Protein AF-A0A7S1K2J8-F1 (afdb_monomer_lite)

Secondary structure (DSSP, 8-state):
-HHHHHHHHHHHHHHSSTTS-HHHHHHHHHHHGGGTTT-GGGHHHHHHHHHTS-HHHHHHHHS-SSS-TTSPPPEEEEE-STT-EEEEE--STTTS-HHHHHHHHHHHHHHHT-SS--HHHHHHHHHHS-SSPPP--HHHHHHHHHHHHHHHHHHHHHHTBTTTHHHHHHHHHHHHT-S-HHHHHHHHHHHHHHHHHHHHHHHSTT--SPBPPHHHHHHHHHHHHHT-TTHHHHHHHHHHHHHHH-HHHHHTSGGGGT-

Foldseek 3Di:
DVVCVVVVVVVCVVQLAPVDDLVSVLLSLQPCQLVCVVCVVVLQSSLVSLLPHDPVSNCLQQPQDDPPRPDDDFDWDWDDDPDIDTDGRHNSLVRHQLLSNLVSLLVVCVVVVDPADDPSSLSSNLSSQDPAAFDLDPVSLVSVQVSCLSCVLRLLLLCFAAVRVVSSLSVLCRQCVGPRCSRNVSSLVSCLVSNLVSVCVNLDPDDPGHTHDLVVSVVSLVVQLVVDPPSVVSSVVSLVVNCVVCVPSSVVGPCVVVD

Structure (mmCIF, N/CA/C/O backbone):
data_AF-A0A7S1K2J8-F1
#
_entry.id   AF-A0A7S1K2J8-F1
#
loop_
_atom_site.group_PDB
_atom_site.id
_atom_site.type_symbol
_atom_site.label_atom_id
_atom_site.label_alt_id
_atom_site.label_comp_id
_atom_site.label_asym_id
_atom_site.label_entity_id
_atom_site.label_seq_id
_atom_site.pdbx_PDB_ins_code
_atom_site.Cartn_x
_atom_site.Cartn_y
_atom_site.Cartn_z
_atom_site.occupancy
_atom_site.B_iso_or_equiv
_atom_site.auth_seq_id
_atom_site.auth_comp_id
_atom_site.auth_asym_id
_atom_site.auth_atom_id
_atom_site.pdbx_PDB_model_num
ATOM 1 N N . MET A 1 1 ? 23.951 12.164 -26.576 1.00 55.66 1 MET A N 1
ATOM 2 C CA . MET A 1 1 ? 23.184 11.183 -25.769 1.00 55.66 1 MET A CA 1
ATOM 3 C C . MET A 1 1 ? 21.718 11.577 -25.598 1.00 55.66 1 MET A C 1
ATOM 5 O O . MET A 1 1 ? 20.886 10.701 -25.759 1.00 55.66 1 MET A O 1
ATOM 9 N N . ILE A 1 2 ? 21.383 12.852 -25.352 1.00 60.22 2 ILE A N 1
ATOM 10 C CA . ILE A 1 2 ? 19.986 13.313 -25.178 1.00 60.22 2 ILE A CA 1
ATOM 11 C C . ILE A 1 2 ? 19.136 13.159 -26.460 1.00 60.22 2 ILE A C 1
ATOM 13 O O . ILE A 1 2 ? 17.980 12.770 -26.388 1.00 60.22 2 ILE A O 1
ATOM 17 N N . GLU A 1 3 ? 19.728 13.349 -27.642 1.00 65.19 3 GLU A N 1
ATOM 18 C CA . GLU A 1 3 ? 19.013 13.352 -28.934 1.00 65.19 3 GLU A CA 1
ATOM 19 C C . GLU A 1 3 ? 18.362 12.004 -29.320 1.00 65.19 3 GLU A C 1
ATOM 21 O O . GLU A 1 3 ? 17.348 11.968 -30.011 1.00 65.19 3 GLU A O 1
ATOM 26 N N . TYR A 1 4 ? 18.889 10.881 -28.820 1.00 84.81 4 TYR A N 1
ATOM 27 C CA . TYR A 1 4 ? 18.285 9.561 -29.046 1.00 84.81 4 TYR A CA 1
ATOM 28 C C . TYR A 1 4 ? 17.227 9.200 -27.997 1.00 84.81 4 TYR A C 1
ATOM 30 O O . TYR A 1 4 ? 16.421 8.301 -28.234 1.00 84.81 4 TYR A O 1
ATOM 38 N N . ALA A 1 5 ? 17.200 9.883 -26.848 1.00 86.81 5 ALA A N 1
ATOM 39 C CA . ALA A 1 5 ? 16.285 9.556 -25.759 1.00 86.81 5 ALA A CA 1
ATOM 40 C C . ALA A 1 5 ? 14.827 9.804 -26.162 1.00 86.81 5 ALA A C 1
ATOM 42 O O . ALA A 1 5 ? 13.985 8.936 -25.960 1.00 86.81 5 ALA A O 1
ATOM 43 N N . GLU A 1 6 ? 14.534 10.928 -26.818 1.00 87.75 6 GLU A N 1
ATOM 44 C CA . GLU A 1 6 ? 13.183 11.236 -27.306 1.00 87.75 6 GLU A CA 1
ATOM 45 C C . GLU A 1 6 ? 12.691 10.200 -28.323 1.00 87.75 6 GLU A C 1
ATOM 47 O O . GLU A 1 6 ? 11.557 9.725 -28.245 1.00 87.75 6 GLU A O 1
ATOM 52 N N . GLN A 1 7 ? 13.563 9.783 -29.245 1.00 90.56 7 GLN A N 1
ATOM 53 C CA . GLN A 1 7 ? 13.239 8.752 -30.231 1.00 90.56 7 GLN A CA 1
ATOM 54 C C . GLN A 1 7 ? 12.956 7.401 -29.563 1.00 90.56 7 GLN A C 1
ATOM 56 O O . GLN A 1 7 ? 11.989 6.725 -29.921 1.00 90.56 7 GLN A O 1
ATOM 61 N N . LEU A 1 8 ? 13.756 7.022 -28.564 1.00 91.12 8 LEU A N 1
ATOM 62 C CA . LEU A 1 8 ? 13.543 5.803 -27.786 1.00 91.12 8 LEU A CA 1
ATOM 63 C C . LEU A 1 8 ? 12.251 5.872 -26.967 1.00 91.12 8 LEU A C 1
ATOM 65 O O . LEU A 1 8 ? 11.489 4.910 -26.972 1.00 91.12 8 LEU A O 1
ATOM 69 N N . LEU A 1 9 ? 11.946 7.006 -26.335 1.00 91.62 9 LEU A N 1
ATOM 70 C CA . LEU A 1 9 ? 10.693 7.207 -25.605 1.00 91.62 9 LEU A CA 1
ATOM 71 C C . LEU A 1 9 ? 9.479 7.125 -26.534 1.00 91.62 9 LEU A C 1
ATOM 73 O O . LEU A 1 9 ? 8.485 6.496 -26.177 1.00 91.62 9 LEU A O 1
ATOM 77 N N . MET A 1 10 ? 9.562 7.661 -27.756 1.00 90.88 10 MET A N 1
ATOM 78 C CA . MET A 1 10 ? 8.511 7.478 -28.765 1.00 90.88 10 MET A CA 1
ATOM 79 C C . MET A 1 10 ? 8.323 6.003 -29.149 1.00 90.88 10 MET A C 1
ATOM 81 O O . MET A 1 10 ? 7.191 5.554 -29.344 1.00 90.88 10 MET A O 1
ATOM 85 N N . LEU A 1 11 ? 9.408 5.231 -29.261 1.00 91.75 11 LEU A N 1
ATOM 86 C CA . LEU A 1 11 ? 9.330 3.790 -29.518 1.00 91.75 11 LEU A CA 1
ATOM 87 C C . LEU A 1 11 ? 8.712 3.040 -28.333 1.00 91.75 11 LEU A C 1
ATOM 89 O O . LEU A 1 11 ? 7.847 2.186 -28.545 1.00 91.75 11 LEU A O 1
ATOM 93 N N . VAL A 1 12 ? 9.089 3.384 -27.101 1.00 93.62 12 VAL A N 1
ATOM 94 C CA . VAL A 1 12 ? 8.490 2.827 -25.880 1.00 93.62 12 VAL A CA 1
ATOM 95 C C . VAL A 1 12 ? 7.000 3.147 -25.840 1.00 93.62 12 VAL A C 1
ATOM 97 O O . VAL A 1 12 ? 6.194 2.229 -25.746 1.00 93.62 12 VAL A O 1
ATOM 100 N N . ALA A 1 13 ? 6.604 4.401 -26.053 1.00 90.38 13 ALA A N 1
ATOM 101 C CA . ALA A 1 13 ? 5.201 4.813 -26.054 1.00 90.38 13 ALA A CA 1
ATOM 102 C C . ALA A 1 13 ? 4.348 4.053 -27.085 1.00 90.38 13 ALA A C 1
ATOM 104 O O . ALA A 1 13 ? 3.161 3.838 -26.858 1.00 90.38 13 ALA A O 1
ATOM 105 N N . ARG A 1 14 ? 4.932 3.611 -28.209 1.00 89.69 14 ARG A N 1
ATOM 106 C CA . ARG A 1 14 ? 4.249 2.805 -29.243 1.00 89.69 14 ARG A CA 1
ATOM 107 C C . ARG A 1 14 ? 4.223 1.303 -28.944 1.00 89.69 14 ARG A C 1
ATOM 109 O O . ARG A 1 14 ? 3.349 0.591 -29.446 1.00 89.69 14 ARG A O 1
ATOM 116 N N . THR A 1 15 ? 5.202 0.798 -28.199 1.00 91.12 15 THR A N 1
ATOM 117 C CA . THR A 1 15 ? 5.399 -0.645 -27.962 1.00 91.12 15 THR A CA 1
ATOM 118 C C . THR A 1 15 ? 4.973 -1.101 -26.572 1.00 91.12 15 THR A C 1
ATOM 120 O O . THR A 1 15 ? 4.700 -2.282 -26.392 1.00 91.12 15 THR A O 1
ATOM 123 N N . PHE A 1 16 ? 4.855 -0.192 -25.612 1.00 95.25 16 PHE A N 1
ATOM 124 C CA . PHE A 1 16 ? 4.503 -0.475 -24.229 1.00 95.25 16 PHE A CA 1
ATOM 125 C C . PHE A 1 16 ? 3.094 0.046 -23.931 1.00 95.25 16 PHE A C 1
ATOM 127 O O . PHE A 1 16 ? 2.894 1.072 -23.294 1.00 95.25 16 PHE A O 1
ATOM 134 N N . GLN A 1 17 ? 2.103 -0.649 -24.491 1.00 94.06 17 GLN A N 1
ATOM 135 C CA . GLN A 1 17 ? 0.682 -0.310 -24.397 1.00 94.06 17 GLN A CA 1
ATOM 136 C C . GLN A 1 17 ? -0.132 -1.569 -24.100 1.00 94.06 17 GLN A C 1
ATOM 138 O O . GLN A 1 17 ? 0.198 -2.637 -24.612 1.00 94.06 17 GLN A O 1
ATOM 143 N N . LEU A 1 18 ? -1.244 -1.444 -23.370 1.00 93.25 18 LEU A N 1
ATOM 144 C CA . LEU A 1 18 ? -2.088 -2.577 -22.949 1.00 93.25 18 LEU A CA 1
ATOM 145 C C . LEU A 1 18 ? -2.581 -3.487 -24.089 1.00 93.25 18 LEU A C 1
ATOM 147 O O . LEU A 1 18 ? -2.889 -4.650 -23.858 1.00 93.25 18 LEU A O 1
ATOM 151 N N . SER A 1 19 ? -2.626 -2.983 -25.325 1.00 93.75 19 SER A N 1
ATOM 152 C CA . SER A 1 19 ? -3.005 -3.751 -26.519 1.00 93.75 19 SER A CA 1
ATOM 153 C C . SER A 1 19 ? -1.958 -4.783 -26.963 1.00 93.75 19 SER A C 1
ATOM 155 O O . SER A 1 19 ? -2.214 -5.578 -27.870 1.00 93.75 19 SER A O 1
ATOM 157 N N . LYS A 1 20 ? -0.754 -4.762 -26.383 1.00 93.69 20 LYS A N 1
ATOM 158 C CA . LYS A 1 20 ? 0.355 -5.643 -26.763 1.00 93.69 20 LYS A CA 1
ATOM 159 C C . LYS A 1 20 ? 0.317 -6.960 -25.997 1.00 93.69 20 LYS A C 1
ATOM 161 O O . LYS A 1 20 ? -0.353 -7.112 -24.982 1.00 93.69 20 LYS A O 1
ATOM 166 N N . SER A 1 21 ? 1.062 -7.943 -26.506 1.00 92.19 21 SER A N 1
ATOM 167 C CA . SER A 1 21 ? 1.128 -9.260 -25.868 1.00 92.19 21 SER A CA 1
ATOM 168 C C . SER A 1 21 ? 1.678 -9.166 -24.441 1.00 92.19 21 SER A C 1
ATOM 170 O O . SER A 1 21 ? 2.593 -8.388 -24.170 1.00 92.19 21 SER A O 1
ATOM 172 N N . LYS A 1 22 ? 1.178 -10.031 -23.555 1.00 91.88 22 LYS A N 1
ATOM 173 C CA . LYS A 1 22 ? 1.607 -10.114 -22.151 1.00 91.88 22 LYS A CA 1
ATOM 174 C C . LYS A 1 22 ? 3.125 -10.271 -22.008 1.00 91.88 22 LYS A C 1
ATOM 176 O O . LYS A 1 22 ? 3.709 -9.643 -21.142 1.00 91.88 22 LYS A O 1
ATOM 181 N N . ASN A 1 23 ? 3.775 -11.018 -22.905 1.00 89.44 23 ASN A N 1
ATOM 182 C CA . ASN A 1 23 ? 5.234 -11.188 -22.896 1.00 89.44 23 ASN A CA 1
ATOM 183 C C . ASN A 1 23 ? 5.982 -9.888 -23.224 1.00 89.44 23 ASN A C 1
ATOM 185 O O . ASN A 1 23 ? 6.990 -9.587 -22.596 1.00 89.44 23 ASN A O 1
ATOM 189 N N . VAL A 1 24 ? 5.483 -9.094 -24.179 1.00 91.19 24 VAL A N 1
ATOM 190 C CA . VAL A 1 24 ? 6.066 -7.775 -24.493 1.00 91.19 24 VAL A CA 1
ATOM 191 C C . VAL A 1 24 ? 5.921 -6.833 -23.300 1.00 91.19 24 VAL A C 1
ATOM 193 O O . VAL A 1 24 ? 6.870 -6.134 -22.959 1.00 91.19 24 VAL A O 1
ATOM 196 N N . LEU A 1 25 ? 4.763 -6.851 -22.635 1.00 95.00 25 LEU A N 1
ATOM 197 C CA . LEU A 1 25 ? 4.525 -6.052 -21.432 1.00 95.00 25 LEU A CA 1
ATOM 198 C C . LEU A 1 25 ? 5.404 -6.500 -20.261 1.00 95.00 25 LEU A C 1
ATOM 200 O O . LEU A 1 25 ? 6.006 -5.661 -19.605 1.00 95.00 25 LEU A O 1
ATOM 204 N N . GLN A 1 26 ? 5.559 -7.806 -20.054 1.00 94.19 26 GLN A N 1
ATOM 205 C CA . GLN A 1 26 ? 6.448 -8.369 -19.037 1.00 94.19 26 GLN A CA 1
ATOM 206 C C . GLN A 1 26 ? 7.899 -7.913 -19.251 1.00 94.19 26 GLN A C 1
ATOM 208 O O . GLN A 1 26 ? 8.536 -7.436 -18.315 1.00 94.19 26 GLN A O 1
ATOM 213 N N . ILE A 1 27 ? 8.408 -7.999 -20.487 1.00 93.00 27 ILE A N 1
ATOM 214 C CA . ILE A 1 27 ? 9.751 -7.508 -20.836 1.00 93.00 27 ILE A CA 1
ATOM 215 C C . ILE A 1 27 ? 9.851 -6.001 -20.578 1.00 93.00 27 ILE A C 1
ATOM 217 O O . ILE A 1 27 ? 10.822 -5.545 -19.981 1.00 93.00 27 ILE A O 1
ATOM 221 N N . GLY A 1 28 ? 8.846 -5.229 -20.998 1.00 94.88 28 GLY A N 1
ATOM 222 C CA . GLY A 1 28 ? 8.810 -3.786 -20.777 1.00 94.88 28 GLY A CA 1
ATOM 223 C C . GLY A 1 28 ? 8.870 -3.420 -19.292 1.00 94.88 28 GLY A C 1
ATOM 224 O O . GLY A 1 28 ? 9.690 -2.588 -18.918 1.00 94.88 28 GLY A O 1
ATOM 225 N N . LEU A 1 29 ? 8.095 -4.094 -18.435 1.00 96.69 29 LEU A N 1
ATOM 226 C CA . LEU A 1 29 ? 8.145 -3.907 -16.980 1.00 96.69 29 LEU A CA 1
ATOM 227 C C . LEU A 1 29 ? 9.552 -4.197 -16.428 1.00 96.69 29 LEU A C 1
ATOM 229 O O . LEU A 1 29 ? 10.126 -3.375 -15.719 1.00 96.69 29 LEU A O 1
ATOM 233 N N . CYS A 1 30 ? 10.163 -5.314 -16.833 1.00 94.81 30 CYS A N 1
ATOM 234 C CA . CYS A 1 30 ? 11.508 -5.689 -16.383 1.00 94.81 30 CYS A CA 1
ATOM 235 C C . CYS A 1 30 ? 12.580 -4.675 -16.817 1.00 94.81 30 CYS A C 1
ATOM 237 O O . CYS A 1 30 ? 13.452 -4.314 -16.030 1.00 94.81 30 CYS A O 1
ATOM 239 N N . CYS A 1 31 ? 12.530 -4.200 -18.064 1.00 93.06 31 CYS A N 1
ATOM 240 C CA . CYS A 1 31 ? 13.574 -3.343 -18.628 1.00 93.06 31 CYS A CA 1
ATOM 241 C C . CYS A 1 31 ? 13.414 -1.857 -18.272 1.00 93.06 31 CYS A C 1
ATOM 243 O O . CYS A 1 31 ? 14.411 -1.141 -18.164 1.00 93.06 31 CYS A O 1
ATOM 245 N N . LEU A 1 32 ? 12.182 -1.365 -18.116 1.00 95.25 32 LEU A N 1
ATOM 246 C CA . LEU A 1 32 ? 11.920 0.061 -17.902 1.00 95.25 32 LEU A CA 1
ATOM 247 C C . LEU A 1 32 ? 12.011 0.481 -16.431 1.00 95.25 32 LEU A C 1
ATOM 249 O O . LEU A 1 32 ? 12.219 1.665 -16.185 1.00 95.25 32 LEU A O 1
ATOM 253 N N . CYS A 1 33 ? 11.932 -0.445 -15.468 1.00 95.19 33 CYS A N 1
ATOM 254 C CA . CYS A 1 33 ? 11.919 -0.127 -14.031 1.00 95.19 33 CYS A CA 1
ATOM 255 C C . CYS A 1 33 ? 13.077 0.788 -13.579 1.00 95.19 33 CYS A C 1
ATOM 257 O O . CYS A 1 33 ? 12.854 1.776 -12.884 1.00 95.19 33 CYS A O 1
ATOM 259 N N . ARG A 1 34 ? 14.299 0.535 -14.070 1.00 93.69 34 ARG A N 1
ATOM 260 C CA . ARG A 1 34 ? 15.510 1.323 -13.758 1.00 93.69 34 ARG A CA 1
ATOM 261 C C . ARG A 1 34 ? 15.529 2.714 -14.396 1.00 93.69 34 ARG A C 1
ATOM 263 O O . ARG A 1 34 ? 16.344 3.552 -14.032 1.00 93.69 34 ARG A O 1
ATOM 270 N N . ASN A 1 35 ? 14.665 2.949 -15.378 1.00 94.62 35 ASN A N 1
ATOM 271 C CA . ASN A 1 35 ? 14.603 4.191 -16.143 1.00 94.62 35 ASN A CA 1
ATOM 272 C C . ASN A 1 35 ? 13.542 5.159 -15.603 1.00 94.62 35 ASN A C 1
ATOM 274 O O . ASN A 1 35 ? 13.518 6.314 -16.019 1.00 94.62 35 ASN A O 1
ATOM 278 N N . LEU A 1 36 ? 12.686 4.716 -14.675 1.00 95.25 36 LEU A N 1
ATOM 279 C CA . LEU A 1 36 ? 11.597 5.531 -14.125 1.00 95.25 36 LEU A CA 1
ATOM 280 C C . LEU A 1 36 ? 12.104 6.777 -13.388 1.00 95.25 36 LEU A C 1
ATOM 282 O O . LEU A 1 36 ? 11.414 7.792 -13.346 1.00 95.25 36 LEU A O 1
ATOM 286 N N . ASP A 1 37 ? 13.318 6.716 -12.838 1.00 93.12 37 ASP A N 1
ATOM 287 C CA . ASP A 1 37 ? 13.916 7.846 -12.132 1.00 93.12 37 ASP A CA 1
ATOM 288 C C . ASP A 1 37 ? 14.324 8.976 -13.091 1.00 93.12 37 ASP A C 1
ATOM 290 O O . ASP A 1 37 ? 13.965 10.136 -12.871 1.00 93.12 37 ASP A O 1
ATOM 294 N N . ALA A 1 38 ? 15.008 8.605 -14.180 1.00 93.50 38 ALA A N 1
ATOM 295 C CA . ALA A 1 38 ? 15.524 9.511 -15.203 1.00 93.50 38 ALA A CA 1
ATOM 296 C C . ALA A 1 38 ? 14.457 9.969 -16.212 1.00 93.50 38 ALA A C 1
ATOM 298 O O . ALA A 1 38 ? 14.593 11.036 -16.810 1.00 93.50 38 ALA A O 1
ATOM 299 N N . PHE A 1 39 ? 13.393 9.182 -16.401 1.00 93.88 39 PHE A N 1
ATOM 300 C CA . PHE A 1 39 ? 12.311 9.469 -17.345 1.00 93.88 39 PHE A CA 1
ATOM 301 C C . PHE A 1 39 ? 10.934 9.357 -16.666 1.00 93.88 39 PHE A C 1
ATOM 303 O O . PHE A 1 39 ? 10.206 8.388 -16.899 1.00 93.88 39 PHE A O 1
ATOM 310 N N . PRO A 1 40 ? 10.531 10.360 -15.859 1.00 91.88 40 PRO A N 1
ATOM 311 C CA . PRO A 1 40 ? 9.274 10.328 -15.104 1.00 91.88 40 PRO A CA 1
ATOM 312 C C . PRO A 1 40 ? 8.015 10.163 -15.964 1.00 91.88 40 PRO A C 1
ATOM 314 O O . PRO A 1 40 ? 7.027 9.604 -15.502 1.00 91.88 40 PRO A O 1
ATOM 317 N N . SER A 1 41 ? 8.055 10.578 -17.235 1.00 92.19 41 SER A N 1
ATOM 318 C CA . SER A 1 41 ? 6.950 10.399 -18.190 1.00 92.19 41 SER A CA 1
ATOM 319 C C . SER A 1 41 ? 6.600 8.932 -18.469 1.00 92.19 41 SER A C 1
ATOM 321 O O . SER A 1 41 ? 5.538 8.649 -19.021 1.00 92.19 41 SER A O 1
ATOM 323 N N . LEU A 1 42 ? 7.470 7.989 -18.094 1.00 94.94 42 LEU A N 1
ATOM 324 C CA . LEU A 1 42 ? 7.199 6.557 -18.185 1.00 94.94 42 LEU A CA 1
ATOM 325 C C . LEU A 1 42 ? 6.364 6.026 -17.016 1.00 94.94 42 LEU A C 1
ATOM 327 O O . LEU A 1 42 ? 5.758 4.967 -17.164 1.00 94.94 42 LEU A O 1
ATOM 331 N N . ALA A 1 43 ? 6.335 6.716 -15.873 1.00 94.62 43 ALA A N 1
ATOM 332 C CA . ALA A 1 43 ? 5.773 6.178 -14.636 1.00 94.62 43 ALA A CA 1
ATOM 333 C C . ALA A 1 43 ? 4.278 5.856 -14.767 1.00 94.62 43 ALA A C 1
ATOM 335 O O . ALA A 1 43 ? 3.855 4.764 -14.390 1.00 94.62 43 ALA A O 1
ATOM 336 N N . ASP A 1 44 ? 3.502 6.740 -15.397 1.00 93.50 44 ASP A N 1
ATOM 337 C CA . ASP A 1 44 ? 2.067 6.526 -15.581 1.00 93.50 44 ASP A CA 1
ATOM 338 C C . ASP A 1 44 ? 1.798 5.274 -16.420 1.00 93.50 44 ASP A C 1
ATOM 340 O O . ASP A 1 44 ? 1.141 4.340 -15.966 1.00 93.50 44 ASP A O 1
ATOM 344 N N . ILE A 1 45 ? 2.349 5.183 -17.634 1.00 94.75 45 ILE A N 1
ATOM 345 C CA . ILE A 1 45 ? 2.112 4.002 -18.477 1.00 94.75 45 ILE A CA 1
ATOM 346 C C . ILE A 1 45 ? 2.658 2.720 -17.832 1.00 94.75 45 ILE A C 1
ATOM 348 O O . ILE A 1 45 ? 2.061 1.655 -17.987 1.00 94.75 45 ILE A O 1
ATOM 352 N N . TYR A 1 46 ? 3.744 2.822 -17.065 1.00 97.19 46 TYR A N 1
ATOM 353 C CA . TYR A 1 46 ? 4.312 1.710 -16.316 1.00 97.19 46 TYR A CA 1
ATOM 354 C C . TYR A 1 46 ? 3.345 1.161 -15.271 1.00 97.19 46 TYR A C 1
ATOM 356 O O . TYR A 1 46 ? 3.070 -0.039 -15.279 1.00 97.19 46 TYR A O 1
ATOM 364 N N . ILE A 1 47 ? 2.758 2.025 -14.444 1.00 97.06 47 ILE A N 1
ATOM 365 C CA . ILE A 1 47 ? 1.729 1.627 -13.480 1.00 97.06 47 ILE A CA 1
ATOM 366 C C . ILE A 1 47 ? 0.487 1.079 -14.184 1.00 97.06 47 ILE A C 1
ATOM 368 O O . ILE A 1 47 ? -0.023 0.038 -13.774 1.00 97.06 47 ILE A O 1
ATOM 372 N N . THR A 1 48 ? 0.025 1.717 -15.269 1.00 95.81 48 THR A N 1
ATOM 373 C CA . THR A 1 48 ? -1.124 1.220 -16.050 1.00 95.81 48 THR A CA 1
ATOM 374 C C . THR A 1 48 ? -0.906 -0.229 -16.466 1.00 95.81 48 THR A C 1
ATOM 376 O O . THR A 1 48 ? -1.789 -1.070 -16.293 1.00 95.81 48 THR A O 1
ATOM 379 N N . VAL A 1 49 ? 0.264 -0.510 -17.048 1.00 96.94 49 VAL A N 1
ATOM 380 C CA . VAL A 1 49 ? 0.624 -1.842 -17.533 1.00 96.94 49 VAL A CA 1
ATOM 381 C C . VAL A 1 49 ? 0.775 -2.820 -16.379 1.00 96.94 49 VAL A C 1
ATOM 383 O O . VAL A 1 49 ? 0.312 -3.951 -16.509 1.00 96.94 49 VAL A O 1
ATOM 386 N N . LEU A 1 50 ? 1.391 -2.402 -15.272 1.00 97.50 50 LEU A N 1
ATOM 387 C CA . LEU A 1 50 ? 1.605 -3.245 -14.100 1.00 97.50 50 LEU A CA 1
ATOM 388 C C . LEU A 1 50 ? 0.283 -3.677 -13.461 1.00 97.50 50 LEU A C 1
ATOM 390 O O . LEU A 1 50 ? 0.092 -4.870 -13.238 1.00 97.50 50 LEU A O 1
ATOM 394 N N . LEU A 1 51 ? -0.643 -2.742 -13.230 1.00 96.69 51 LEU A N 1
ATOM 395 C CA . LEU A 1 51 ? -1.960 -3.034 -12.655 1.00 96.69 51 LEU A CA 1
ATOM 396 C C . LEU A 1 51 ? -2.767 -3.977 -13.553 1.00 96.69 51 LEU A C 1
ATOM 398 O O . LEU A 1 51 ? -3.290 -4.980 -13.084 1.00 96.69 51 LEU A O 1
ATOM 402 N N . ALA A 1 52 ? -2.777 -3.728 -14.865 1.00 96.00 52 ALA A N 1
ATOM 403 C CA . ALA A 1 52 ? -3.479 -4.573 -15.833 1.00 96.00 52 ALA A CA 1
ATOM 404 C C . ALA A 1 52 ? -2.774 -5.914 -16.126 1.00 96.00 52 ALA A C 1
ATOM 406 O O . ALA A 1 52 ? -3.259 -6.718 -16.933 1.00 96.00 52 ALA A O 1
ATOM 407 N N . HIS A 1 53 ? -1.595 -6.152 -15.547 1.00 96.25 53 HIS A N 1
ATOM 408 C CA . HIS A 1 53 ? -0.834 -7.362 -15.808 1.00 96.25 53 HIS A CA 1
ATOM 409 C C . HIS A 1 53 ? -1.477 -8.574 -15.113 1.00 96.25 53 HIS A C 1
ATOM 411 O O . HIS A 1 53 ? -1.961 -8.432 -13.997 1.00 96.25 53 HIS A O 1
ATOM 417 N N . PRO A 1 54 ? -1.491 -9.785 -15.707 1.00 96.06 54 PRO A N 1
ATOM 418 C CA . PRO A 1 54 ? -2.112 -10.944 -15.062 1.00 96.06 54 PRO A CA 1
ATOM 419 C C . PRO A 1 54 ? -1.499 -11.240 -13.691 1.00 96.06 54 PRO A C 1
ATOM 421 O O . PRO A 1 54 ? -0.272 -11.277 -13.585 1.00 96.06 54 PRO A O 1
ATOM 424 N N . ALA A 1 55 ? -2.331 -11.539 -12.687 1.00 95.38 55 ALA A N 1
ATOM 425 C CA . ALA A 1 55 ? -1.893 -11.717 -11.299 1.00 95.38 55 ALA A CA 1
ATOM 426 C C . ALA A 1 55 ? -0.677 -12.657 -11.137 1.00 95.38 55 ALA A C 1
ATOM 428 O O . ALA A 1 55 ? 0.330 -12.207 -10.593 1.00 95.38 55 ALA A O 1
ATOM 429 N N . PRO A 1 56 ? -0.634 -13.873 -11.732 1.00 94.19 56 PRO A N 1
ATOM 430 C CA . PRO A 1 56 ? 0.539 -14.743 -11.595 1.00 94.19 56 PRO A CA 1
ATOM 431 C C . PRO A 1 56 ? 1.810 -14.157 -12.221 1.00 94.19 56 PRO A C 1
ATOM 433 O O . PRO A 1 56 ? 2.924 -14.499 -11.840 1.00 94.19 56 PRO A O 1
ATOM 436 N N . MET A 1 57 ? 1.679 -13.301 -13.235 1.00 94.31 57 MET A N 1
ATOM 437 C CA . MET A 1 57 ? 2.828 -12.649 -13.855 1.00 94.31 57 MET A CA 1
ATOM 438 C C . MET A 1 57 ? 3.290 -11.437 -13.047 1.00 94.31 57 MET A C 1
ATOM 440 O O . MET A 1 57 ? 4.497 -11.261 -12.890 1.00 94.31 57 MET A O 1
ATOM 444 N N . ARG A 1 58 ? 2.345 -10.663 -12.506 1.00 96.31 58 ARG A N 1
ATOM 445 C CA . ARG A 1 58 ? 2.591 -9.509 -11.641 1.00 96.31 58 ARG A CA 1
ATOM 446 C C . ARG A 1 58 ? 3.242 -9.927 -10.323 1.00 96.31 58 ARG A C 1
ATOM 448 O O . ARG A 1 58 ? 4.305 -9.418 -9.998 1.00 96.31 58 ARG A O 1
ATOM 455 N N . GLN A 1 59 ? 2.700 -10.925 -9.631 1.00 94.44 59 GLN A N 1
ATOM 456 C CA . GLN A 1 59 ? 3.251 -11.433 -8.367 1.00 94.44 59 GLN A CA 1
ATOM 457 C C . GLN A 1 59 ? 4.710 -11.895 -8.507 1.00 94.44 59 GLN A C 1
ATOM 459 O O . GLN A 1 59 ? 5.538 -11.585 -7.660 1.00 94.44 59 GLN A O 1
ATOM 464 N N . ARG A 1 60 ? 5.084 -12.531 -9.629 1.00 92.31 60 ARG A N 1
ATOM 465 C CA . ARG A 1 60 ? 6.488 -12.919 -9.910 1.00 92.31 60 ARG A CA 1
ATOM 466 C C . ARG A 1 60 ? 7.467 -11.747 -9.999 1.00 92.31 60 ARG A C 1
ATOM 468 O O . ARG A 1 60 ? 8.673 -11.982 -9.922 1.00 92.31 60 ARG A O 1
ATOM 475 N N . LEU A 1 61 ? 6.959 -10.547 -10.271 1.00 94.69 61 LEU A N 1
ATOM 476 C CA . LEU A 1 61 ? 7.727 -9.310 -10.372 1.00 94.69 61 LEU A CA 1
ATOM 477 C C . LEU A 1 61 ? 7.730 -8.517 -9.060 1.00 94.69 61 LEU A C 1
ATOM 479 O O . LEU A 1 61 ? 8.682 -7.779 -8.816 1.00 94.69 61 LEU A O 1
ATOM 483 N N . LEU A 1 62 ? 6.674 -8.652 -8.250 1.00 95.25 62 LEU A N 1
ATOM 484 C CA . LEU A 1 62 ? 6.464 -7.878 -7.024 1.00 95.25 62 LEU A CA 1
ATOM 485 C C . LEU A 1 62 ? 6.860 -8.607 -5.742 1.00 95.25 62 LEU A C 1
ATOM 487 O O . LEU A 1 62 ? 7.069 -7.942 -4.740 1.00 95.25 62 LEU A O 1
ATOM 491 N N . MET A 1 63 ? 6.946 -9.938 -5.751 1.00 89.44 63 MET A N 1
ATOM 492 C CA . MET A 1 63 ? 7.297 -10.720 -4.565 1.00 89.44 63 MET A CA 1
ATOM 493 C C . MET A 1 63 ? 8.769 -11.148 -4.602 1.00 89.44 63 MET A C 1
ATOM 495 O O . MET A 1 63 ? 9.247 -11.595 -5.657 1.00 89.44 63 MET A O 1
ATOM 499 N N . PRO A 1 64 ? 9.490 -11.062 -3.469 1.00 82.50 64 PRO A N 1
ATOM 500 C CA . PRO A 1 64 ? 10.821 -11.636 -3.364 1.00 82.50 64 PRO A CA 1
ATOM 501 C C . PRO A 1 64 ? 10.727 -13.156 -3.523 1.00 82.50 64 PRO A C 1
ATOM 503 O O . PRO A 1 64 ? 9.741 -13.798 -3.151 1.00 82.50 64 PRO A O 1
ATOM 506 N N . ARG A 1 65 ? 11.753 -13.766 -4.114 1.00 72.81 65 ARG A N 1
ATOM 507 C CA . ARG A 1 65 ? 11.761 -15.216 -4.323 1.00 72.81 65 ARG A CA 1
ATOM 508 C C . ARG A 1 65 ? 12.294 -15.921 -3.080 1.00 72.81 65 ARG A C 1
ATOM 510 O O . ARG A 1 65 ? 13.488 -16.145 -2.971 1.00 72.81 65 ARG A O 1
ATOM 517 N N . GLY A 1 66 ? 11.400 -16.310 -2.175 1.00 60.94 66 GLY A N 1
ATOM 518 C CA . GLY A 1 66 ? 11.731 -17.107 -0.985 1.00 60.94 66 GLY A CA 1
ATOM 519 C C . GLY A 1 66 ? 12.565 -16.372 0.078 1.00 60.94 66 GLY A C 1
ATOM 520 O O . GLY A 1 66 ? 13.079 -15.280 -0.150 1.00 60.94 66 GLY A O 1
ATOM 521 N N . GLU A 1 67 ? 12.684 -16.983 1.258 1.00 41.44 67 GLU A N 1
ATOM 522 C CA . GLU A 1 67 ? 13.459 -16.457 2.390 1.00 41.44 67 GLU A CA 1
ATOM 523 C C . GLU A 1 67 ? 14.972 -16.507 2.088 1.00 41.44 67 GLU A C 1
ATOM 525 O O . GLU A 1 67 ? 15.516 -17.570 1.782 1.00 41.44 67 GLU A O 1
ATOM 530 N N . GLY A 1 68 ? 15.654 -15.352 2.146 1.00 47.84 68 GLY A N 1
ATOM 531 C CA . GLY A 1 68 ? 17.101 -15.214 1.883 1.00 47.84 68 GLY A CA 1
ATOM 532 C C . GLY A 1 68 ? 17.453 -14.281 0.712 1.00 47.84 68 GLY A C 1
ATOM 533 O O . GLY A 1 68 ? 18.228 -14.652 -0.171 1.00 47.84 68 GLY A O 1
ATOM 534 N N . ALA A 1 69 ? 16.862 -13.082 0.691 1.00 46.78 69 ALA A N 1
ATOM 535 C CA . ALA A 1 69 ? 16.748 -12.163 -0.448 1.00 46.78 69 ALA A CA 1
ATOM 536 C C . ALA A 1 69 ? 18.054 -11.585 -1.046 1.00 46.78 69 ALA A C 1
ATOM 538 O O . ALA A 1 69 ? 17.995 -10.899 -2.063 1.00 46.78 69 ALA A O 1
ATOM 539 N N . GLU A 1 70 ? 19.238 -11.869 -0.505 1.00 48.03 70 GLU A N 1
ATOM 540 C CA . GLU A 1 70 ? 20.455 -11.152 -0.921 1.00 48.03 70 GLU A CA 1
ATOM 541 C C . GLU A 1 70 ? 21.221 -11.781 -2.104 1.00 48.03 70 GLU A C 1
ATOM 543 O O . GLU A 1 70 ? 22.115 -11.146 -2.658 1.00 48.03 70 GLU A O 1
ATOM 548 N N . THR A 1 71 ? 20.905 -13.010 -2.543 1.00 48.62 71 THR A N 1
ATOM 549 C CA . THR A 1 71 ? 21.743 -13.719 -3.548 1.00 48.62 71 THR A CA 1
ATOM 550 C C . THR A 1 71 ? 21.007 -14.538 -4.614 1.00 48.62 71 THR A C 1
ATOM 552 O O . THR A 1 71 ? 21.630 -15.345 -5.310 1.00 48.62 71 THR A O 1
ATOM 555 N N . GLN A 1 72 ? 19.705 -14.340 -4.830 1.00 56.53 72 GLN A N 1
ATOM 556 C CA . GLN A 1 72 ? 19.018 -15.096 -5.882 1.00 56.53 72 GLN A CA 1
ATOM 557 C C . GLN A 1 72 ? 19.172 -14.456 -7.264 1.00 56.53 72 GLN A C 1
ATOM 559 O O . GLN A 1 72 ? 18.730 -13.338 -7.520 1.00 56.53 72 GLN A O 1
ATOM 564 N N . ALA A 1 73 ? 19.788 -15.209 -8.179 1.00 61.25 73 ALA A N 1
ATOM 565 C CA . ALA A 1 73 ? 19.940 -14.820 -9.573 1.00 61.25 73 ALA A CA 1
ATOM 566 C C . ALA A 1 73 ? 18.573 -14.502 -10.224 1.00 61.25 73 ALA A C 1
ATOM 568 O O . ALA A 1 73 ? 17.574 -15.180 -9.942 1.00 61.25 73 ALA A O 1
ATOM 569 N N . PRO A 1 74 ? 18.506 -13.500 -11.122 1.00 68.44 74 PRO A N 1
ATOM 570 C CA . PRO A 1 74 ? 17.276 -13.174 -11.831 1.00 68.44 74 PRO A CA 1
ATOM 571 C C . PRO A 1 74 ? 16.764 -14.392 -12.608 1.00 68.44 74 PRO A C 1
ATOM 573 O O . PRO A 1 74 ? 17.535 -15.213 -13.111 1.00 68.44 74 PRO A O 1
ATOM 576 N N . ARG A 1 75 ? 15.436 -14.522 -12.730 1.00 78.56 75 ARG A N 1
ATOM 577 C CA . ARG A 1 75 ? 14.866 -15.665 -13.462 1.00 78.56 75 ARG A CA 1
ATOM 578 C C . ARG A 1 75 ? 15.060 -15.369 -14.922 1.00 78.56 75 ARG A C 1
ATOM 580 O O . ARG A 1 75 ? 14.557 -14.366 -15.418 1.00 78.56 75 ARG A O 1
ATOM 587 N N . LEU A 1 76 ? 15.725 -16.281 -15.602 1.00 78.12 76 LEU A N 1
ATOM 588 C CA . LEU A 1 76 ? 15.781 -16.251 -17.044 1.00 78.12 76 LEU A CA 1
ATOM 589 C C . LEU A 1 76 ? 14.452 -16.777 -17.579 1.00 78.12 76 LEU A C 1
ATOM 591 O O . LEU A 1 76 ? 14.054 -17.915 -17.322 1.00 78.12 76 LEU A O 1
ATOM 595 N N . ALA A 1 77 ? 13.742 -15.919 -18.293 1.00 78.75 77 ALA A N 1
ATOM 596 C CA . ALA A 1 77 ? 12.524 -16.261 -18.994 1.00 78.75 77 ALA A CA 1
ATOM 597 C C . ALA A 1 77 ? 12.800 -16.280 -20.498 1.00 78.75 77 ALA A C 1
ATOM 599 O O . ALA A 1 77 ? 13.500 -15.428 -21.048 1.00 78.75 77 ALA A O 1
ATOM 600 N N . TYR A 1 78 ? 12.264 -17.301 -21.158 1.00 75.88 78 TYR A N 1
ATOM 601 C CA . TYR A 1 78 ? 12.448 -17.523 -22.583 1.00 75.88 78 TYR A CA 1
ATOM 602 C C . TYR A 1 78 ? 11.196 -17.084 -23.334 1.00 75.88 78 TYR A C 1
ATOM 604 O O . TYR A 1 78 ? 10.096 -17.551 -23.033 1.00 75.88 78 TYR A O 1
ATOM 612 N N . VAL A 1 79 ? 11.358 -16.230 -24.345 1.00 73.44 79 VAL A N 1
ATOM 613 C CA . VAL A 1 79 ? 10.265 -15.884 -25.262 1.00 73.44 79 VAL A CA 1
ATOM 614 C C . VAL A 1 79 ? 10.509 -16.552 -26.605 1.00 73.44 79 VAL A C 1
ATOM 616 O O . VAL A 1 79 ? 11.469 -16.236 -27.305 1.00 73.44 79 VAL A O 1
ATOM 619 N N . MET A 1 80 ? 9.620 -17.482 -26.960 1.00 68.12 80 MET A N 1
ATOM 620 C CA . MET A 1 80 ? 9.615 -18.145 -28.265 1.00 68.12 80 MET A CA 1
ATOM 621 C C . MET A 1 80 ? 9.177 -17.153 -29.350 1.00 68.12 80 MET A C 1
ATOM 623 O O . MET A 1 80 ? 8.121 -16.528 -29.237 1.00 68.12 80 MET A O 1
ATOM 627 N N . GLY A 1 81 ? 9.969 -17.018 -30.413 1.00 68.56 81 GLY A N 1
ATOM 628 C CA . GLY A 1 81 ? 9.654 -16.168 -31.562 1.00 68.56 81 GLY A CA 1
ATOM 629 C C . GLY A 1 81 ? 10.690 -16.296 -32.680 1.00 68.56 81 GLY A C 1
ATOM 630 O O . GLY A 1 81 ? 11.551 -17.168 -32.638 1.00 68.56 81 GLY A O 1
ATOM 631 N N . ALA A 1 82 ? 10.635 -15.405 -33.676 1.00 63.59 82 ALA A N 1
ATOM 632 C CA . ALA A 1 82 ? 11.567 -15.425 -34.815 1.00 63.59 82 ALA A CA 1
ATOM 633 C C . ALA A 1 82 ? 13.039 -15.187 -34.415 1.00 63.59 82 ALA A C 1
ATOM 635 O O . ALA A 1 82 ? 13.952 -15.618 -35.110 1.00 63.59 82 ALA A O 1
ATOM 636 N N . ALA A 1 83 ? 13.265 -14.517 -33.283 1.00 63.03 83 ALA A N 1
ATOM 637 C CA . ALA A 1 83 ? 14.574 -14.317 -32.677 1.00 63.03 83 ALA A CA 1
ATOM 638 C C . ALA A 1 83 ? 14.448 -14.567 -31.176 1.00 63.03 83 ALA A C 1
ATOM 640 O O . ALA A 1 83 ? 14.446 -13.622 -30.386 1.00 63.03 83 ALA A O 1
ATOM 641 N N . SER A 1 84 ? 14.245 -15.829 -30.798 1.00 71.44 84 SER A N 1
ATOM 642 C CA . SER A 1 84 ? 14.110 -16.202 -29.397 1.00 71.44 84 SER A CA 1
ATOM 643 C C . SER A 1 84 ? 15.252 -15.633 -28.560 1.00 71.44 84 SER A C 1
ATOM 645 O O . SER A 1 84 ? 16.428 -15.793 -28.893 1.00 71.44 84 SER A O 1
ATOM 647 N N . ARG A 1 85 ? 14.898 -14.948 -27.476 1.00 77.44 85 ARG A N 1
ATOM 648 C CA . ARG A 1 85 ? 15.848 -14.327 -26.554 1.00 77.44 85 ARG A CA 1
ATOM 649 C C . ARG A 1 85 ? 15.461 -14.649 -25.123 1.00 77.44 85 ARG A C 1
ATOM 651 O O . ARG A 1 85 ? 14.283 -14.817 -24.802 1.00 77.44 85 ARG A O 1
ATOM 658 N N . LEU A 1 86 ? 16.488 -14.729 -24.289 1.00 83.56 86 LEU A N 1
ATOM 659 C CA . LEU A 1 86 ? 16.346 -14.748 -22.845 1.00 83.56 86 LEU A CA 1
ATOM 660 C C . LEU A 1 86 ? 16.228 -13.309 -22.351 1.00 83.56 86 LEU A C 1
ATOM 662 O O . LEU A 1 86 ? 16.918 -12.421 -22.858 1.00 83.56 86 LEU A O 1
ATOM 666 N N . TYR A 1 87 ? 15.368 -13.096 -21.366 1.00 85.06 87 TYR A N 1
ATOM 667 C CA . TYR A 1 87 ? 15.359 -11.879 -20.570 1.00 85.06 87 TYR A CA 1
ATOM 668 C C . TYR A 1 87 ? 15.329 -12.237 -19.089 1.00 85.06 87 TYR A C 1
ATOM 670 O O . TYR A 1 87 ? 14.930 -13.336 -18.701 1.00 85.06 87 TYR A O 1
ATOM 678 N N . GLU A 1 88 ? 15.780 -11.295 -18.277 1.00 88.12 88 GLU A N 1
ATOM 679 C CA . GLU A 1 88 ? 15.769 -11.407 -16.830 1.00 88.12 88 GLU A CA 1
ATOM 680 C C . GLU A 1 88 ? 14.449 -10.864 -16.282 1.00 88.12 88 GLU A C 1
ATOM 682 O O . GLU A 1 88 ? 14.031 -9.761 -16.632 1.00 88.12 88 GLU A O 1
ATOM 687 N N . GLU A 1 89 ? 13.802 -11.641 -15.415 1.00 90.19 89 GLU A N 1
ATOM 688 C CA . GLU A 1 89 ? 12.718 -11.191 -14.543 1.00 90.19 89 GLU A CA 1
ATOM 689 C C . GLU A 1 89 ? 13.314 -10.856 -13.169 1.00 90.19 89 GLU A C 1
ATOM 691 O O . GLU A 1 89 ? 13.471 -11.778 -12.345 1.00 90.19 89 GLU A O 1
ATOM 696 N N . PRO A 1 90 ? 13.696 -9.584 -12.931 1.00 91.00 90 PRO A N 1
ATOM 697 C CA . PRO A 1 90 ? 14.138 -9.135 -11.624 1.00 91.00 90 PRO A CA 1
ATOM 698 C C . PRO A 1 90 ? 12.948 -8.948 -10.678 1.00 91.00 90 PRO A C 1
ATOM 700 O O . PRO A 1 90 ? 11.799 -8.833 -11.106 1.00 91.00 90 PRO A O 1
ATOM 703 N N . TYR A 1 91 ? 13.256 -8.869 -9.390 1.00 92.12 91 TYR A N 1
ATOM 704 C CA . TYR A 1 91 ? 12.342 -8.344 -8.386 1.00 92.12 91 TYR A CA 1
ATOM 705 C C . TYR A 1 91 ? 12.316 -6.813 -8.513 1.00 92.12 91 TYR A C 1
ATOM 707 O O . TYR A 1 91 ? 13.341 -6.150 -8.342 1.00 92.12 91 TYR A O 1
ATOM 715 N N . LEU A 1 92 ? 11.174 -6.267 -8.940 1.00 94.69 92 LEU A N 1
ATOM 716 C CA . LEU A 1 92 ? 11.051 -4.855 -9.315 1.00 94.69 92 LEU A CA 1
ATOM 717 C C . LEU A 1 92 ? 11.246 -3.886 -8.142 1.00 94.69 92 LEU A C 1
ATOM 719 O O . LEU A 1 92 ? 11.911 -2.872 -8.372 1.00 94.69 92 LEU A O 1
ATOM 723 N N . PRO A 1 93 ? 10.740 -4.169 -6.923 1.00 95.19 93 PRO A N 1
ATOM 724 C CA . PRO A 1 93 ? 10.899 -3.260 -5.792 1.00 95.19 93 PRO A CA 1
ATOM 725 C C . PRO A 1 93 ? 12.344 -2.912 -5.448 1.00 95.19 93 PRO A C 1
ATOM 727 O O . PRO A 1 93 ? 12.628 -1.762 -5.132 1.00 95.19 93 PRO A O 1
ATOM 730 N N . ALA A 1 94 ? 13.279 -3.846 -5.639 1.00 92.38 94 ALA A N 1
ATOM 731 C CA . ALA A 1 94 ? 14.706 -3.588 -5.433 1.00 92.38 94 ALA A CA 1
ATOM 732 C C . ALA A 1 94 ? 15.353 -2.684 -6.503 1.00 92.38 94 ALA A C 1
ATOM 734 O O . ALA A 1 94 ? 16.511 -2.294 -6.362 1.00 92.38 94 ALA A O 1
ATOM 735 N N . LEU A 1 95 ? 14.666 -2.398 -7.614 1.00 93.06 95 LEU A N 1
ATOM 736 C CA . LEU A 1 95 ? 15.244 -1.691 -8.764 1.00 93.06 95 LEU A CA 1
ATOM 737 C C . LEU A 1 95 ? 14.580 -0.353 -9.081 1.00 93.06 95 LEU A C 1
ATOM 739 O O . LEU A 1 95 ? 15.189 0.463 -9.778 1.00 93.06 95 LEU A O 1
ATOM 743 N N . TRP A 1 96 ? 13.330 -0.150 -8.671 1.00 95.62 96 TRP A N 1
ATOM 744 C CA . TRP A 1 96 ? 12.567 1.037 -9.043 1.00 95.62 96 TRP A CA 1
ATOM 745 C C . TRP A 1 96 ? 12.654 2.155 -7.989 1.00 95.62 96 TRP A C 1
ATOM 747 O O . TRP A 1 96 ? 12.959 1.903 -6.826 1.00 95.62 96 TRP A O 1
ATOM 757 N N . PRO A 1 97 ? 12.383 3.418 -8.360 1.00 95.06 97 PRO A N 1
ATOM 758 C CA . PRO A 1 97 ? 12.272 4.504 -7.391 1.00 95.06 97 PRO A CA 1
ATOM 759 C C . PRO A 1 97 ? 10.919 4.435 -6.660 1.00 95.06 97 PRO A C 1
ATOM 761 O O . PRO A 1 97 ? 9.951 5.070 -7.084 1.00 95.06 97 PRO A O 1
ATOM 764 N N . SER A 1 98 ? 10.853 3.679 -5.561 1.00 95.38 98 SER A N 1
ATOM 765 C CA . SER A 1 98 ? 9.630 3.348 -4.807 1.00 95.38 98 SER A CA 1
ATOM 766 C C . SER A 1 98 ? 8.656 4.514 -4.600 1.00 95.38 98 SER A C 1
ATOM 768 O O . SER A 1 98 ? 7.496 4.418 -4.994 1.00 95.38 98 SER A O 1
ATOM 770 N N . LEU A 1 99 ? 9.125 5.663 -4.098 1.00 95.94 99 LEU A N 1
ATOM 771 C CA . LEU A 1 99 ? 8.264 6.834 -3.882 1.00 95.94 99 LEU A CA 1
ATOM 772 C C . LEU A 1 99 ? 7.690 7.411 -5.191 1.00 95.94 99 LEU A C 1
ATOM 774 O O . LEU A 1 99 ? 6.525 7.800 -5.245 1.00 95.94 99 LEU A O 1
ATOM 778 N N . LYS A 1 100 ? 8.476 7.452 -6.276 1.00 95.56 100 LYS A N 1
ATOM 779 C CA . LYS A 1 100 ? 7.989 7.925 -7.586 1.00 95.56 100 LYS A CA 1
ATOM 780 C C . LYS A 1 100 ? 6.934 6.974 -8.154 1.00 95.56 100 LYS A C 1
ATOM 782 O O . LYS A 1 100 ? 5.948 7.428 -8.730 1.00 95.56 100 LYS A O 1
ATOM 787 N N . VAL A 1 101 ? 7.131 5.670 -7.966 1.00 97.31 101 VAL A N 1
ATOM 788 C CA . VAL A 1 101 ? 6.169 4.633 -8.362 1.00 97.31 101 VAL A CA 1
ATOM 789 C C . VAL A 1 101 ? 4.879 4.766 -7.547 1.00 97.31 101 VAL A C 1
ATOM 791 O O . VAL A 1 101 ? 3.803 4.771 -8.139 1.00 97.31 101 VAL A O 1
ATOM 794 N N . ALA A 1 102 ? 4.970 4.989 -6.231 1.00 97.56 102 ALA A N 1
ATOM 795 C CA . ALA A 1 102 ? 3.817 5.236 -5.360 1.00 97.56 102 ALA A CA 1
ATOM 796 C C . ALA A 1 102 ? 3.032 6.498 -5.765 1.00 97.56 102 ALA A C 1
ATOM 798 O O . ALA A 1 102 ? 1.804 6.478 -5.835 1.00 97.56 102 ALA A O 1
ATOM 799 N N . LYS A 1 103 ? 3.730 7.587 -6.116 1.00 97.00 103 LYS A N 1
ATOM 800 C CA . LYS A 1 103 ? 3.116 8.819 -6.644 1.00 97.00 103 LYS A CA 1
ATOM 801 C C . LYS A 1 103 ? 2.376 8.595 -7.959 1.00 97.00 103 LYS A C 1
ATOM 803 O O . LYS A 1 103 ? 1.241 9.046 -8.102 1.00 97.00 103 LYS A O 1
ATOM 808 N N . ALA A 1 104 ? 2.991 7.892 -8.908 1.00 96.50 104 ALA A N 1
ATOM 809 C CA . ALA A 1 104 ? 2.339 7.552 -10.172 1.00 96.50 104 ALA A CA 1
ATOM 810 C C . ALA A 1 104 ? 1.131 6.626 -9.954 1.00 96.50 104 ALA A C 1
ATOM 812 O O . ALA A 1 104 ? 0.091 6.805 -10.586 1.00 96.50 104 ALA A O 1
ATOM 813 N N . PHE A 1 105 ? 1.241 5.683 -9.013 1.00 96.94 105 PHE A N 1
ATOM 814 C CA . PHE A 1 105 ? 0.132 4.847 -8.567 1.00 96.94 105 PHE A CA 1
ATOM 815 C C . PHE A 1 105 ? -1.030 5.685 -8.043 1.00 96.94 105 PHE A C 1
ATOM 817 O O . PHE A 1 105 ? -2.128 5.581 -8.578 1.00 96.94 105 PHE A O 1
ATOM 824 N N . CYS A 1 106 ? -0.794 6.581 -7.089 1.00 95.81 106 CYS A N 1
ATOM 825 C CA . CYS A 1 106 ? -1.845 7.425 -6.526 1.00 95.81 106 CYS A CA 1
ATOM 826 C C . CYS A 1 106 ? -2.539 8.293 -7.596 1.00 95.81 106 CYS A C 1
ATOM 828 O O . CYS A 1 106 ? -3.767 8.280 -7.700 1.00 95.81 106 CYS A O 1
ATOM 830 N N . SER A 1 107 ? -1.765 8.942 -8.475 1.00 92.81 107 SER A N 1
ATOM 831 C CA . SER A 1 107 ? -2.301 9.739 -9.591 1.00 92.81 107 SER A CA 1
ATOM 832 C C . SER A 1 107 ? -3.197 8.927 -10.539 1.00 92.81 107 SER A C 1
ATOM 834 O O . SER A 1 107 ? -4.188 9.442 -11.057 1.00 92.81 107 SER A O 1
ATOM 836 N N . GLN A 1 108 ? -2.896 7.641 -10.757 1.00 90.88 108 GLN A N 1
ATOM 837 C CA . GLN A 1 108 ? -3.751 6.760 -11.561 1.00 90.88 108 GLN A CA 1
ATOM 838 C C . GLN A 1 108 ? -5.095 6.467 -10.917 1.00 90.88 108 GLN A C 1
ATOM 840 O O . GLN A 1 108 ? -6.106 6.421 -11.620 1.00 90.88 108 GLN A O 1
ATOM 845 N N . LEU A 1 109 ? -5.109 6.214 -9.609 1.00 89.88 109 LEU A N 1
ATOM 846 C CA . LEU A 1 109 ? -6.337 5.864 -8.899 1.00 89.88 109 LEU A CA 1
ATOM 847 C C . LEU A 1 109 ? -7.320 7.035 -8.928 1.00 89.88 109 LEU A C 1
ATOM 849 O O . LEU A 1 109 ? -8.507 6.843 -9.195 1.00 89.88 109 LEU A O 1
ATOM 853 N N . GLU A 1 110 ? -6.811 8.253 -8.750 1.00 88.81 110 GLU A N 1
ATOM 854 C CA . GLU A 1 110 ? -7.604 9.479 -8.847 1.00 88.81 110 GLU A CA 1
ATOM 855 C C . GLU A 1 110 ? -8.163 9.692 -10.251 1.00 88.81 110 GLU A C 1
ATOM 857 O O . GLU A 1 110 ? -9.357 9.952 -10.410 1.00 88.81 110 GLU A O 1
ATOM 862 N N . ALA A 1 111 ? -7.335 9.498 -11.282 1.00 89.56 111 ALA A N 1
ATOM 863 C CA . ALA A 1 111 ? -7.771 9.610 -12.671 1.00 89.56 111 ALA A CA 1
ATOM 864 C C . ALA A 1 111 ? -8.871 8.593 -13.034 1.00 89.56 111 ALA A C 1
ATOM 866 O O . ALA A 1 111 ? -9.684 8.856 -13.920 1.00 89.56 111 ALA A O 1
ATOM 867 N N . ARG A 1 112 ? -8.911 7.440 -12.355 1.00 87.62 112 ARG A N 1
ATOM 868 C CA . ARG A 1 112 ? -9.918 6.386 -12.563 1.00 87.62 112 ARG A CA 1
ATOM 869 C C . ARG A 1 112 ? -11.162 6.534 -11.687 1.00 87.62 112 ARG A C 1
ATOM 871 O O . ARG A 1 112 ? -12.134 5.832 -11.949 1.00 87.62 112 ARG A O 1
ATOM 878 N N . SER A 1 113 ? -11.155 7.430 -10.694 1.00 84.38 113 SER A N 1
ATOM 879 C CA . SER A 1 113 ? -12.265 7.620 -9.741 1.00 84.38 113 SER A CA 1
ATOM 880 C C . SER A 1 113 ? -12.747 6.298 -9.129 1.00 84.38 113 SER A C 1
ATOM 882 O O . SER A 1 113 ? -13.936 5.977 -9.154 1.00 84.38 113 SER A O 1
ATOM 884 N N . LEU A 1 114 ? -11.802 5.497 -8.631 1.00 87.94 114 LEU A N 1
ATOM 885 C CA . LEU A 1 114 ? -12.113 4.203 -8.027 1.00 87.94 114 LEU A CA 1
ATOM 886 C C . LEU A 1 114 ? -13.012 4.368 -6.799 1.00 87.94 114 LEU A C 1
ATOM 888 O O . LEU A 1 114 ? -12.879 5.317 -6.035 1.00 87.94 114 LEU A O 1
ATOM 892 N N . THR A 1 115 ? -13.918 3.415 -6.594 1.00 86.81 115 THR A N 1
ATOM 893 C CA . THR A 1 115 ? -14.763 3.366 -5.390 1.00 86.81 115 THR A CA 1
ATOM 894 C C . THR A 1 115 ? -14.168 2.485 -4.297 1.00 86.81 115 THR A C 1
ATOM 896 O O . THR A 1 115 ? -14.494 2.658 -3.128 1.00 86.81 115 THR A O 1
ATOM 899 N N . HIS A 1 116 ? -13.309 1.537 -4.670 1.00 90.38 116 HIS A N 1
ATOM 900 C CA . HIS A 1 116 ? -12.642 0.591 -3.781 1.00 90.38 116 HIS A CA 1
ATOM 901 C C . HIS A 1 116 ? -11.353 0.079 -4.430 1.00 90.38 116 HIS A C 1
ATOM 903 O O . HIS A 1 116 ? -11.148 0.252 -5.634 1.00 90.38 116 HIS A O 1
ATOM 909 N N . PHE A 1 117 ? -10.491 -0.536 -3.622 1.00 95.56 117 PHE A N 1
ATOM 910 C CA . PHE A 1 117 ? -9.344 -1.279 -4.126 1.00 95.56 117 PHE A CA 1
ATOM 911 C C . PHE A 1 117 ? -9.728 -2.688 -4.559 1.00 95.56 117 PHE A C 1
ATOM 913 O O . PHE A 1 117 ? -10.729 -3.252 -4.136 1.00 95.56 117 PHE A O 1
ATOM 920 N N . GLU A 1 118 ? -8.873 -3.218 -5.420 1.00 94.94 118 GLU A N 1
ATOM 921 C CA . GLU A 1 118 ? -8.845 -4.611 -5.853 1.00 94.94 118 GLU A CA 1
ATOM 922 C C . GLU A 1 118 ? -7.455 -5.147 -5.494 1.00 94.94 118 GLU A C 1
ATOM 924 O O . GLU A 1 118 ? -6.552 -4.363 -5.169 1.00 94.94 118 GLU A O 1
ATOM 929 N N . LEU A 1 119 ? -7.260 -6.460 -5.584 1.00 95.69 119 LEU A N 1
ATOM 930 C CA . LEU A 1 119 ? -6.024 -7.109 -5.152 1.00 95.69 119 LEU A CA 1
ATOM 931 C C . LEU A 1 119 ? -4.774 -6.508 -5.814 1.00 95.69 119 LEU A C 1
ATOM 933 O O . LEU A 1 119 ? -3.786 -6.240 -5.137 1.00 95.69 119 LEU A O 1
ATOM 937 N N . GLU A 1 120 ? -4.816 -6.217 -7.117 1.00 96.81 120 GLU A N 1
ATOM 938 C CA . GLU A 1 120 ? -3.708 -5.578 -7.838 1.00 96.81 120 GLU A CA 1
ATOM 939 C C . GLU A 1 120 ? -3.280 -4.236 -7.252 1.00 96.81 120 GLU A C 1
ATOM 941 O O . GLU A 1 120 ? -2.097 -3.898 -7.297 1.00 96.81 120 GLU A O 1
ATOM 946 N N . HIS A 1 121 ? -4.228 -3.467 -6.720 1.00 97.81 121 HIS A N 1
ATOM 947 C CA . HIS A 1 121 ? -3.958 -2.157 -6.151 1.00 97.81 121 HIS A CA 1
ATOM 948 C C . HIS A 1 121 ? -3.178 -2.307 -4.846 1.00 97.81 121 HIS A C 1
ATOM 950 O O . HIS A 1 121 ? -2.193 -1.603 -4.637 1.00 97.81 121 HIS A O 1
ATOM 956 N N . LEU A 1 122 ? -3.580 -3.265 -4.010 1.00 98.19 122 LEU A N 1
ATOM 957 C CA . LEU A 1 122 ? -2.919 -3.568 -2.745 1.00 98.19 122 LEU A CA 1
ATOM 958 C C . LEU A 1 122 ? -1.531 -4.178 -2.967 1.00 98.19 122 LEU A C 1
ATOM 960 O O . LEU A 1 122 ? -0.564 -3.709 -2.373 1.00 98.19 122 LEU A O 1
ATOM 964 N N . GLU A 1 123 ? -1.409 -5.150 -3.875 1.00 97.62 123 GLU A N 1
ATOM 965 C CA . GLU A 1 123 ? -0.128 -5.772 -4.238 1.00 97.62 123 GLU A CA 1
ATOM 966 C C . GLU A 1 123 ? 0.886 -4.738 -4.742 1.00 97.62 123 GLU A C 1
ATOM 968 O O . GLU A 1 123 ? 2.046 -4.741 -4.326 1.00 97.62 123 GLU A O 1
ATOM 973 N N . VAL A 1 124 ? 0.462 -3.842 -5.642 1.00 98.00 124 VAL A N 1
ATOM 974 C CA . VAL A 1 124 ? 1.337 -2.784 -6.160 1.00 98.00 124 VAL A CA 1
ATOM 975 C C . VAL A 1 124 ? 1.687 -1.794 -5.058 1.00 98.00 124 VAL A C 1
ATOM 977 O O . VAL A 1 124 ? 2.861 -1.459 -4.931 1.00 98.00 124 VAL A O 1
ATOM 980 N N . LEU A 1 125 ? 0.721 -1.356 -4.245 1.00 98.12 125 LEU A N 1
ATOM 981 C CA . LEU A 1 125 ? 0.975 -0.414 -3.157 1.00 98.12 125 LEU A CA 1
ATOM 982 C C . LEU A 1 125 ? 1.990 -0.973 -2.152 1.00 98.12 125 LEU A C 1
ATOM 984 O O . LEU A 1 125 ? 2.968 -0.287 -1.862 1.00 98.12 125 LEU A O 1
ATOM 988 N N . ILE A 1 126 ? 1.828 -2.221 -1.703 1.00 97.88 126 ILE A N 1
ATOM 989 C CA . ILE A 1 126 ? 2.794 -2.908 -0.828 1.00 97.88 126 ILE A CA 1
ATOM 990 C C . ILE A 1 126 ? 4.183 -2.916 -1.455 1.00 97.88 126 ILE A C 1
ATOM 992 O O . ILE A 1 126 ? 5.154 -2.548 -0.805 1.00 97.88 126 ILE A O 1
ATOM 996 N N . ALA A 1 127 ? 4.276 -3.269 -2.737 1.00 97.31 127 ALA A N 1
ATOM 997 C CA . ALA A 1 127 ? 5.545 -3.324 -3.452 1.00 97.31 127 ALA A CA 1
ATOM 998 C C . ALA A 1 127 ? 6.229 -1.949 -3.601 1.00 97.31 127 ALA A C 1
ATOM 1000 O O . ALA A 1 127 ? 7.420 -1.880 -3.909 1.00 97.31 127 ALA A O 1
ATOM 1001 N N . THR A 1 128 ? 5.495 -0.844 -3.421 1.00 97.38 128 THR A N 1
ATOM 1002 C CA . THR A 1 128 ? 6.084 0.503 -3.372 1.00 97.38 128 THR A CA 1
ATOM 1003 C C . THR A 1 128 ? 6.558 0.920 -1.986 1.00 97.38 128 THR A C 1
ATOM 1005 O O . THR A 1 128 ? 7.272 1.915 -1.882 1.00 97.38 128 THR A O 1
ATOM 1008 N N . LEU A 1 129 ? 6.190 0.207 -0.922 1.00 97.00 129 LEU A N 1
ATOM 1009 C CA . LEU A 1 129 ? 6.676 0.519 0.418 1.00 97.00 129 LEU A CA 1
ATOM 1010 C C . LEU A 1 129 ? 8.172 0.166 0.519 1.00 97.00 129 LEU A C 1
ATOM 1012 O O . LEU A 1 129 ? 8.620 -0.793 -0.113 1.00 97.00 129 LEU A O 1
ATOM 1016 N N . PRO A 1 130 ? 8.974 0.943 1.269 1.00 93.62 130 PRO A N 1
ATOM 1017 C CA . PRO A 1 130 ? 10.385 0.621 1.475 1.00 93.62 130 PRO A CA 1
ATOM 1018 C C . PRO A 1 130 ? 10.533 -0.725 2.201 1.00 93.62 130 PRO A C 1
ATOM 1020 O O . PRO A 1 130 ? 9.709 -1.058 3.050 1.00 93.62 130 PRO A O 1
ATOM 1023 N N . GLU A 1 131 ? 11.575 -1.499 1.882 1.00 88.56 131 GLU A N 1
ATOM 1024 C CA . GLU A 1 131 ? 11.834 -2.785 2.552 1.00 88.56 131 GLU A CA 1
ATOM 1025 C C . GLU A 1 131 ? 12.178 -2.569 4.029 1.00 88.56 131 GLU A C 1
ATOM 1027 O O . GLU A 1 131 ? 11.477 -3.075 4.908 1.00 88.56 131 GLU A O 1
ATOM 1032 N N . ASP A 1 132 ? 13.167 -1.711 4.285 1.00 89.50 132 ASP A N 1
ATOM 1033 C CA . ASP A 1 132 ? 13.508 -1.202 5.615 1.00 89.50 132 ASP A CA 1
ATOM 1034 C C . ASP A 1 132 ? 12.545 -0.072 6.023 1.00 89.50 132 ASP A C 1
ATOM 1036 O O . ASP A 1 132 ? 11.368 -0.074 5.674 1.00 89.50 132 ASP A O 1
ATOM 1040 N N . ASP A 1 133 ? 13.004 0.926 6.767 1.00 91.75 133 ASP A N 1
ATOM 1041 C CA . ASP A 1 133 ? 12.170 2.064 7.139 1.00 91.75 133 ASP A CA 1
ATOM 1042 C C . ASP A 1 133 ? 12.091 3.134 6.036 1.00 91.75 133 ASP A C 1
ATOM 1044 O O . ASP A 1 133 ? 12.843 3.144 5.055 1.00 91.75 133 ASP A O 1
ATOM 1048 N N . PHE A 1 134 ? 11.165 4.073 6.204 1.00 94.50 134 PHE A N 1
ATOM 1049 C CA . PHE A 1 134 ? 11.075 5.258 5.364 1.00 94.50 134 PHE A CA 1
ATOM 1050 C C . PHE A 1 134 ? 12.326 6.131 5.525 1.00 94.50 134 PHE A C 1
ATOM 1052 O O . PHE A 1 134 ? 12.918 6.236 6.597 1.00 94.50 134 PHE A O 1
ATOM 1059 N N . ALA A 1 135 ? 12.749 6.792 4.445 1.00 92.19 135 ALA A N 1
ATOM 1060 C CA . ALA A 1 135 ? 13.888 7.697 4.525 1.00 92.19 135 ALA A CA 1
ATOM 1061 C C . ALA A 1 135 ? 13.528 8.941 5.355 1.00 92.19 135 ALA A C 1
ATOM 1063 O O . ALA A 1 135 ? 12.549 9.623 5.056 1.00 92.19 135 ALA A O 1
ATOM 1064 N N . ALA A 1 136 ? 14.367 9.282 6.336 1.00 88.69 136 ALA A N 1
ATOM 1065 C CA . ALA A 1 136 ? 14.144 10.380 7.282 1.00 88.69 136 ALA A CA 1
ATOM 1066 C C . ALA A 1 136 ? 14.359 11.799 6.696 1.00 88.69 136 ALA A C 1
ATOM 1068 O O . ALA A 1 136 ? 14.735 12.727 7.412 1.00 88.69 136 ALA A O 1
ATOM 1069 N N . SER A 1 137 ? 14.176 11.993 5.384 1.00 94.56 137 SER A N 1
ATOM 1070 C CA . SER A 1 137 ? 14.249 13.327 4.774 1.00 94.56 137 SER A CA 1
ATOM 1071 C C . SER A 1 137 ? 12.874 13.994 4.798 1.00 94.56 137 SER A C 1
ATOM 1073 O O . SER A 1 137 ? 11.863 13.360 4.501 1.00 94.56 137 SER A O 1
ATOM 1075 N N . SER A 1 138 ? 12.819 15.287 5.131 1.00 92.25 138 SER A N 1
ATOM 1076 C CA . SER A 1 138 ? 11.543 16.001 5.291 1.00 92.25 138 SER A CA 1
ATOM 1077 C C . SER A 1 138 ? 10.696 16.024 4.015 1.00 92.25 138 SER A C 1
ATOM 1079 O O . SER A 1 138 ? 9.476 15.908 4.091 1.00 92.25 138 SER A O 1
ATOM 1081 N N . GLU A 1 139 ? 11.332 16.137 2.846 1.00 94.69 139 GLU A N 1
ATOM 1082 C CA . GLU A 1 139 ? 10.656 16.090 1.545 1.00 94.69 139 GLU A CA 1
ATOM 1083 C C . GLU A 1 139 ? 10.022 14.714 1.301 1.00 94.69 139 GLU A C 1
ATOM 1085 O O . GLU A 1 139 ? 8.841 14.627 0.968 1.00 94.69 139 GLU A O 1
ATOM 1090 N N . VAL A 1 140 ? 10.769 13.633 1.559 1.00 94.69 140 VAL A N 1
ATOM 1091 C CA . VAL A 1 140 ? 10.275 12.258 1.391 1.00 94.69 140 VAL A CA 1
ATOM 1092 C C . VAL A 1 140 ? 9.152 11.952 2.379 1.00 94.69 140 VAL A C 1
ATOM 1094 O O . VAL A 1 140 ? 8.148 11.360 1.991 1.00 94.69 140 VAL A O 1
ATOM 1097 N N . ILE A 1 141 ? 9.281 12.382 3.636 1.00 97.19 141 ILE A N 1
ATOM 1098 C CA . ILE A 1 141 ? 8.238 12.215 4.656 1.00 97.19 141 ILE A CA 1
ATOM 1099 C C . ILE A 1 141 ? 6.963 12.950 4.241 1.00 97.19 141 ILE A C 1
ATOM 1101 O O . ILE A 1 141 ? 5.886 12.359 4.269 1.00 97.19 141 ILE A O 1
ATOM 1105 N N . SER A 1 142 ? 7.074 14.211 3.809 1.00 97.94 142 SER A N 1
ATOM 1106 C CA . SER A 1 142 ? 5.922 14.999 3.353 1.00 97.94 142 SER A CA 1
ATOM 1107 C C . SER A 1 142 ? 5.186 14.319 2.201 1.00 97.94 142 SER A C 1
ATOM 1109 O O . SER A 1 142 ? 3.957 14.318 2.167 1.00 97.94 142 SER A O 1
ATOM 1111 N N . ASP A 1 143 ? 5.926 13.731 1.265 1.00 97.69 143 ASP A N 1
ATOM 1112 C CA . ASP A 1 143 ? 5.348 13.015 0.134 1.00 97.69 143 ASP A CA 1
ATOM 1113 C C . ASP A 1 143 ? 4.630 11.724 0.554 1.00 97.69 143 ASP A C 1
ATOM 1115 O O . ASP A 1 143 ? 3.556 11.414 0.037 1.00 97.69 143 ASP A O 1
ATOM 1119 N N . TRP A 1 144 ? 5.197 10.968 1.496 1.00 98.19 144 TRP A N 1
ATOM 1120 C CA . TRP A 1 144 ? 4.553 9.769 2.039 1.00 98.19 144 TRP A CA 1
ATOM 1121 C C . TRP A 1 144 ? 3.310 10.091 2.869 1.00 98.19 144 TRP A C 1
ATOM 1123 O O . TRP A 1 144 ? 2.337 9.340 2.811 1.00 98.19 144 TRP A O 1
ATOM 1133 N N . LEU A 1 145 ? 3.309 11.214 3.589 1.00 98.38 145 LEU A N 1
ATOM 1134 C CA . LEU A 1 145 ? 2.132 11.709 4.302 1.00 98.38 145 LEU A CA 1
ATOM 1135 C C . LEU A 1 145 ? 0.995 12.074 3.342 1.00 98.38 145 LEU A C 1
ATOM 1137 O O . LEU A 1 145 ? -0.138 11.654 3.574 1.00 98.38 145 LEU A O 1
ATOM 1141 N N . ASP A 1 146 ? 1.291 12.794 2.253 1.00 98.06 146 ASP A N 1
ATOM 1142 C CA . ASP A 1 146 ? 0.303 13.107 1.207 1.00 98.06 146 ASP A CA 1
ATOM 1143 C C . ASP A 1 146 ? -0.285 11.828 0.595 1.00 98.06 146 ASP A C 1
ATOM 1145 O O . ASP A 1 146 ? -1.504 11.675 0.486 1.00 98.06 146 ASP A O 1
ATOM 1149 N N . LEU A 1 147 ? 0.577 10.862 0.263 1.00 98.06 147 LEU A N 1
ATOM 1150 C CA . LEU A 1 147 ? 0.153 9.564 -0.261 1.00 98.06 147 LEU A CA 1
ATOM 1151 C C . LEU A 1 147 ? -0.759 8.820 0.714 1.00 98.06 147 LEU A C 1
ATOM 1153 O O . LEU A 1 147 ? -1.813 8.325 0.312 1.00 98.06 147 LEU A O 1
ATOM 1157 N N . PHE A 1 148 ? -0.380 8.741 1.989 1.00 98.44 148 PHE A N 1
ATOM 1158 C CA . PHE A 1 148 ? -1.191 8.068 2.995 1.00 98.44 148 PHE A CA 1
ATOM 1159 C C . PHE A 1 148 ? -2.559 8.738 3.145 1.00 98.44 148 PHE A C 1
ATOM 1161 O O . PHE A 1 148 ? -3.578 8.048 3.141 1.00 98.44 148 PHE A O 1
ATOM 1168 N N . ASP A 1 149 ? -2.611 10.070 3.215 1.00 97.88 149 ASP A N 1
ATOM 1169 C CA . ASP A 1 149 ? -3.868 10.806 3.370 1.00 97.88 149 ASP A CA 1
ATOM 1170 C C . ASP A 1 149 ? -4.853 10.529 2.225 1.00 97.88 149 ASP A C 1
ATOM 1172 O O . ASP A 1 149 ? -6.044 10.305 2.466 1.00 97.88 149 ASP A O 1
ATOM 1176 N N . ARG A 1 150 ? -4.339 10.445 0.994 1.00 96.56 150 ARG A N 1
ATOM 1177 C CA . ARG A 1 150 ? -5.119 10.173 -0.222 1.00 96.56 150 ARG A CA 1
ATOM 1178 C C . ARG A 1 150 ? -5.583 8.720 -0.328 1.00 96.56 150 ARG A C 1
ATOM 1180 O O . ARG A 1 150 ? -6.649 8.455 -0.883 1.00 96.56 150 ARG A O 1
ATOM 1187 N N . LEU A 1 151 ? -4.810 7.771 0.202 1.00 97.44 151 LEU A N 1
ATOM 1188 C CA . LEU A 1 151 ? -5.068 6.334 0.043 1.00 97.44 151 LEU A CA 1
ATOM 1189 C C . LEU A 1 151 ? -5.770 5.691 1.249 1.00 97.44 151 LEU A C 1
ATOM 1191 O O . LEU A 1 151 ? -6.437 4.668 1.078 1.00 97.44 151 LEU A O 1
ATOM 1195 N N . LYS A 1 152 ? -5.672 6.271 2.454 1.00 97.56 152 LYS A N 1
ATOM 1196 C CA . LYS A 1 152 ? -6.129 5.640 3.708 1.00 97.56 152 LYS A CA 1
ATOM 1197 C C . LYS A 1 152 ? -7.578 5.167 3.661 1.00 97.56 152 LYS A C 1
ATOM 1199 O O . LYS A 1 152 ? -7.860 4.071 4.117 1.00 97.56 152 LYS A O 1
ATOM 1204 N N . ALA A 1 153 ? -8.501 5.927 3.075 1.00 96.44 153 ALA A N 1
ATOM 1205 C CA . ALA A 1 153 ? -9.903 5.512 3.029 1.00 96.44 153 ALA A CA 1
ATOM 1206 C C . ALA A 1 153 ? -10.078 4.159 2.313 1.00 96.44 153 ALA A C 1
ATOM 1208 O O . ALA A 1 153 ? -10.797 3.295 2.804 1.00 96.44 153 ALA A O 1
ATOM 1209 N N . TYR A 1 154 ? -9.362 3.944 1.206 1.00 97.12 154 TYR A N 1
ATOM 1210 C CA . TYR A 1 154 ? -9.387 2.681 0.468 1.00 97.12 154 TYR A CA 1
ATOM 1211 C C . TYR A 1 154 ? -8.704 1.549 1.236 1.00 97.12 154 TYR A C 1
ATOM 1213 O O . TYR A 1 154 ? -9.234 0.443 1.287 1.00 97.12 154 TYR A O 1
ATOM 1221 N N . ILE A 1 155 ? -7.556 1.834 1.861 1.00 98.25 155 ILE A N 1
ATOM 1222 C CA . ILE A 1 155 ? -6.786 0.853 2.642 1.00 98.25 155 ILE A CA 1
ATOM 1223 C C . ILE A 1 155 ? -7.616 0.347 3.826 1.00 98.25 155 ILE A C 1
ATOM 1225 O O . ILE A 1 155 ? -7.703 -0.851 4.061 1.00 98.25 155 ILE A O 1
ATOM 1229 N N . PHE A 1 156 ? -8.271 1.247 4.555 1.00 97.94 156 PHE A N 1
ATOM 1230 C CA . PHE A 1 156 ? -9.076 0.875 5.713 1.00 97.94 156 PHE A CA 1
ATOM 1231 C C . PHE A 1 156 ? -10.378 0.159 5.328 1.00 97.94 156 PHE A C 1
ATOM 1233 O O . PHE A 1 156 ? -10.801 -0.740 6.043 1.00 97.94 156 PHE A O 1
ATOM 1240 N N . VAL A 1 157 ? -10.995 0.478 4.186 1.00 95.62 157 VAL A N 1
ATOM 1241 C CA . VAL A 1 157 ? -12.105 -0.343 3.669 1.00 95.62 157 VAL A CA 1
ATOM 1242 C C . VAL A 1 157 ? -11.612 -1.751 3.320 1.00 95.62 157 VAL A C 1
ATOM 1244 O O . VAL A 1 157 ? -12.243 -2.723 3.716 1.00 95.62 157 VAL A O 1
ATOM 1247 N N . ALA A 1 158 ? -10.453 -1.874 2.668 1.00 97.19 158 ALA A N 1
ATOM 1248 C CA . ALA A 1 158 ? -9.847 -3.170 2.366 1.00 97.19 158 ALA A CA 1
ATOM 1249 C C . ALA A 1 158 ? -9.491 -3.980 3.631 1.00 97.19 158 ALA A C 1
ATOM 1251 O O . ALA A 1 158 ? -9.552 -5.204 3.600 1.00 97.19 158 ALA A O 1
ATOM 1252 N N . LEU A 1 159 ? -9.195 -3.321 4.759 1.00 97.88 159 LEU A N 1
ATOM 1253 C CA . LEU A 1 159 ? -8.916 -3.983 6.041 1.00 97.88 159 LEU A CA 1
ATOM 1254 C C . LEU A 1 159 ? -10.087 -4.838 6.544 1.00 97.88 159 LEU A C 1
ATOM 1256 O O . LEU A 1 159 ? -9.864 -5.806 7.263 1.00 97.88 15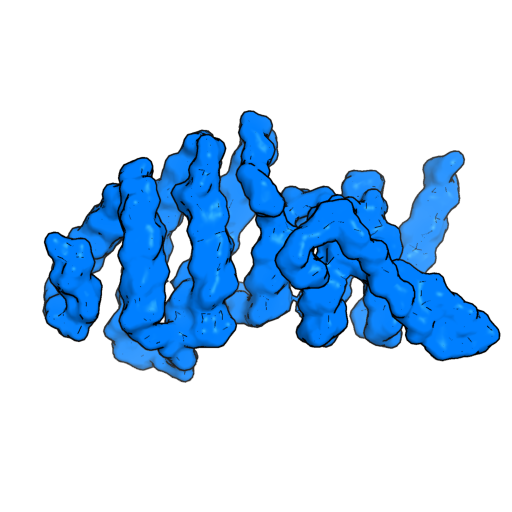9 LEU A O 1
ATOM 1260 N N . ILE A 1 160 ? -11.329 -4.494 6.209 1.00 95.94 160 ILE A N 1
ATOM 1261 C CA . ILE A 1 160 ? -12.514 -5.226 6.686 1.00 95.94 160 ILE A CA 1
ATOM 1262 C C . ILE A 1 160 ? -13.090 -6.190 5.644 1.00 95.94 160 ILE A C 1
ATOM 1264 O O . ILE A 1 160 ? -14.116 -6.821 5.900 1.00 95.94 160 ILE A O 1
ATOM 1268 N N . GLU A 1 161 ? -12.443 -6.313 4.487 1.00 95.06 161 GLU A N 1
ATOM 1269 C CA . GLU A 1 161 ? -12.811 -7.250 3.426 1.00 95.06 161 GLU A CA 1
ATOM 1270 C C . GLU A 1 161 ? -11.965 -8.524 3.543 1.00 95.06 161 GLU A C 1
ATOM 1272 O O . GLU A 1 161 ? -10.747 -8.455 3.693 1.00 95.06 161 GLU A O 1
ATOM 1277 N N . GLU A 1 162 ? -12.610 -9.692 3.481 1.00 94.88 162 GLU A N 1
ATOM 1278 C CA . GLU A 1 162 ? -11.971 -10.994 3.742 1.00 94.88 162 GLU A CA 1
ATOM 1279 C C . GLU A 1 162 ? -10.740 -11.246 2.856 1.00 94.88 162 GLU A C 1
ATOM 1281 O O . GLU A 1 162 ? -9.675 -11.587 3.361 1.00 94.88 162 GLU A O 1
ATOM 1286 N N . ASP A 1 163 ? -10.859 -11.001 1.550 1.00 95.19 163 ASP A N 1
ATOM 1287 C CA . ASP A 1 163 ? -9.796 -11.285 0.576 1.00 95.19 163 ASP A CA 1
ATOM 1288 C C . ASP A 1 163 ? -8.615 -10.298 0.647 1.00 95.19 163 ASP A C 1
ATOM 1290 O O . ASP A 1 163 ? -7.554 -10.535 0.060 1.00 95.19 163 ASP A O 1
ATOM 1294 N N . PHE A 1 164 ? -8.797 -9.160 1.322 1.00 96.75 164 PHE A N 1
ATOM 1295 C CA . PHE A 1 164 ? -7.868 -8.029 1.287 1.00 96.75 164 PHE A CA 1
ATOM 1296 C C . PHE A 1 164 ? -7.284 -7.663 2.650 1.00 96.75 164 PHE A C 1
ATOM 1298 O O . PHE A 1 164 ? -6.317 -6.893 2.691 1.00 96.75 164 PHE A O 1
ATOM 1305 N N . HIS A 1 165 ? -7.824 -8.236 3.729 1.00 97.44 165 HIS A N 1
ATOM 1306 C CA . HIS A 1 165 ? -7.443 -7.947 5.106 1.00 97.44 165 HIS A CA 1
ATOM 1307 C C . HIS A 1 165 ? -5.926 -7.960 5.301 1.00 97.44 165 HIS A C 1
ATOM 1309 O O . HIS A 1 165 ? -5.361 -6.936 5.677 1.00 97.44 165 HIS A O 1
ATOM 1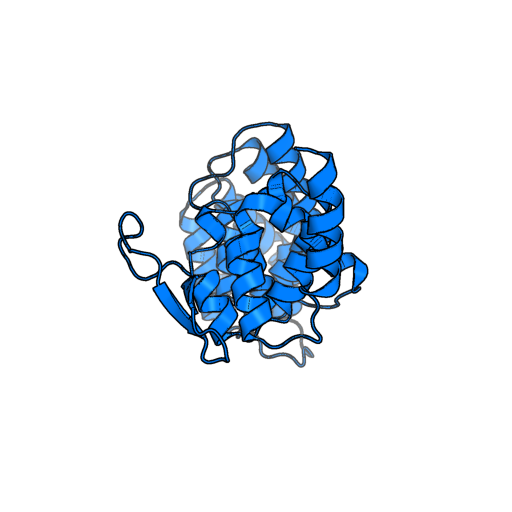315 N N . ASP A 1 166 ? -5.260 -9.065 4.956 1.00 97.94 166 ASP A N 1
ATOM 1316 C CA . ASP A 1 166 ? -3.822 -9.249 5.193 1.00 97.94 166 ASP A CA 1
ATOM 1317 C C . ASP A 1 166 ? -2.967 -8.183 4.494 1.00 97.94 166 ASP A C 1
ATOM 1319 O O . ASP A 1 166 ? -2.013 -7.647 5.059 1.00 97.94 166 ASP A O 1
ATOM 1323 N N . HIS A 1 167 ? -3.332 -7.820 3.262 1.00 98.25 167 HIS A N 1
ATOM 1324 C CA . HIS A 1 167 ? -2.597 -6.821 2.492 1.00 98.25 167 HIS A CA 1
ATOM 1325 C C . HIS A 1 167 ? -2.799 -5.417 3.079 1.00 98.25 167 HIS A C 1
ATOM 1327 O O . HIS A 1 167 ? -1.849 -4.643 3.216 1.00 98.25 167 HIS A O 1
ATOM 1333 N N . ALA A 1 168 ? -4.035 -5.075 3.444 1.00 98.56 168 ALA A N 1
ATOM 1334 C CA . ALA A 1 168 ? -4.342 -3.802 4.086 1.00 98.56 168 ALA A CA 1
ATOM 1335 C C . ALA A 1 168 ? -3.675 -3.686 5.465 1.00 98.56 168 ALA A C 1
ATOM 1337 O O . ALA A 1 168 ? -3.081 -2.649 5.768 1.00 98.56 168 ALA A O 1
ATOM 1338 N N . ALA A 1 169 ? -3.713 -4.757 6.258 1.00 98.56 169 ALA A N 1
ATOM 1339 C CA . ALA A 1 169 ? -3.033 -4.887 7.540 1.00 98.56 169 ALA A CA 1
ATOM 1340 C C . ALA A 1 169 ? -1.526 -4.642 7.397 1.00 98.56 169 ALA A C 1
ATOM 1342 O O . ALA A 1 169 ? -0.971 -3.818 8.124 1.00 98.56 169 ALA A O 1
ATOM 1343 N N . GLN A 1 170 ? -0.878 -5.256 6.400 1.00 98.19 170 GLN A N 1
ATOM 1344 C CA . GLN A 1 170 ? 0.541 -5.042 6.110 1.00 98.19 170 GLN A CA 1
ATOM 1345 C C . GLN A 1 170 ? 0.861 -3.573 5.791 1.00 98.19 170 GLN A C 1
ATOM 1347 O O . GLN A 1 170 ? 1.844 -3.029 6.299 1.00 98.19 170 GLN A O 1
ATOM 1352 N N . ILE A 1 171 ? 0.038 -2.910 4.970 1.00 98.62 171 ILE A N 1
ATOM 1353 C CA . ILE A 1 171 ? 0.230 -1.492 4.627 1.00 98.62 171 ILE A CA 1
ATOM 1354 C C . ILE A 1 171 ? 0.074 -0.615 5.874 1.00 98.62 171 ILE A C 1
ATOM 1356 O O . ILE A 1 171 ? 0.914 0.249 6.124 1.00 98.62 171 ILE A O 1
ATOM 1360 N N . ILE A 1 172 ? -0.981 -0.833 6.663 1.00 98.62 172 ILE A N 1
ATOM 1361 C CA . ILE A 1 172 ? -1.247 -0.065 7.887 1.00 98.62 172 ILE A CA 1
ATOM 1362 C C . ILE A 1 172 ? -0.100 -0.245 8.880 1.00 98.62 172 ILE A C 1
ATOM 1364 O O . ILE A 1 172 ? 0.454 0.754 9.340 1.00 98.62 172 ILE A O 1
ATOM 1368 N N . ALA A 1 173 ? 0.303 -1.490 9.147 1.00 98.38 173 ALA A N 1
ATOM 1369 C CA . ALA A 1 173 ? 1.416 -1.813 10.032 1.00 98.38 173 ALA A CA 1
ATOM 1370 C C . ALA A 1 173 ? 2.698 -1.096 9.598 1.00 98.38 173 ALA A C 1
ATOM 1372 O O . ALA A 1 173 ? 3.376 -0.499 10.429 1.00 98.38 173 ALA A O 1
ATOM 1373 N N . LYS A 1 174 ? 2.997 -1.063 8.292 1.00 98.25 174 LYS A N 1
ATOM 1374 C CA . LYS A 1 174 ? 4.197 -0.395 7.777 1.00 98.25 174 LYS A CA 1
ATOM 1375 C C . LYS A 1 174 ? 4.253 1.089 8.137 1.00 98.25 174 LYS A C 1
ATOM 1377 O O . LYS A 1 174 ? 5.312 1.577 8.517 1.00 98.25 174 LYS A O 1
ATOM 1382 N N . PHE A 1 175 ? 3.137 1.806 8.025 1.00 98.44 175 PHE A N 1
ATOM 1383 C CA . PHE A 1 175 ? 3.084 3.226 8.379 1.00 98.44 175 PHE A CA 1
ATOM 1384 C C . PHE A 1 175 ? 3.000 3.455 9.895 1.00 98.44 175 PHE A C 1
ATOM 1386 O O . PHE A 1 175 ? 3.651 4.358 10.418 1.00 98.44 175 PHE A O 1
ATOM 1393 N N . TRP A 1 176 ? 2.206 2.656 10.608 1.00 98.25 176 TRP A N 1
ATOM 1394 C CA . TRP A 1 176 ? 1.982 2.813 12.048 1.00 98.25 176 TRP A CA 1
ATOM 1395 C C . TRP A 1 176 ? 3.190 2.412 12.894 1.00 98.25 176 TRP A C 1
ATOM 1397 O O . TRP A 1 176 ? 3.420 3.006 13.945 1.00 98.25 176 TRP A O 1
ATOM 1407 N N . LEU A 1 177 ? 3.968 1.434 12.432 1.00 97.50 177 LEU A N 1
ATOM 1408 C CA . LEU A 1 177 ? 5.155 0.917 13.114 1.00 97.50 177 LEU A CA 1
ATOM 1409 C C . LEU A 1 177 ? 6.462 1.476 12.534 1.00 97.50 177 LEU A C 1
ATOM 1411 O O . LEU A 1 177 ? 7.537 0.977 12.856 1.00 97.50 177 LEU A O 1
ATOM 1415 N N . SER A 1 178 ? 6.397 2.514 11.691 1.00 97.25 178 SER A N 1
ATOM 1416 C CA . SER A 1 178 ? 7.604 3.189 11.202 1.00 97.25 178 SER A CA 1
ATOM 1417 C C . SER A 1 178 ? 8.410 3.772 12.368 1.00 97.25 178 SER A C 1
ATOM 1419 O O . SER A 1 178 ? 7.856 4.371 13.294 1.00 97.25 178 SER A O 1
ATOM 1421 N N . GLY A 1 179 ? 9.733 3.630 12.311 1.00 96.25 179 GLY A N 1
ATOM 1422 C CA . GLY A 1 179 ? 10.670 4.251 13.243 1.00 96.25 179 GLY A CA 1
ATOM 1423 C C . GLY A 1 179 ? 10.891 5.744 12.980 1.00 96.25 179 GLY A C 1
ATOM 1424 O O . GLY A 1 179 ? 11.528 6.412 13.795 1.00 96.25 179 GLY A O 1
ATOM 1425 N N . VAL A 1 180 ? 10.348 6.292 11.887 1.00 96.88 180 VAL A N 1
ATOM 1426 C CA . VAL A 1 180 ? 10.379 7.727 11.575 1.00 96.88 180 VAL A CA 1
ATOM 1427 C C . VAL A 1 180 ? 9.207 8.425 12.262 1.00 96.88 180 VAL A C 1
ATOM 1429 O O . VAL A 1 180 ? 8.074 8.407 11.778 1.00 96.88 180 VAL A O 1
ATOM 1432 N N . GLU A 1 181 ? 9.470 9.059 13.403 1.00 96.31 181 GLU A N 1
ATOM 1433 C CA . GLU A 1 181 ? 8.439 9.682 14.242 1.00 96.31 181 GLU A CA 1
ATOM 1434 C C . GLU A 1 181 ? 7.650 10.777 13.506 1.00 96.31 181 GLU A C 1
ATOM 1436 O O . GLU A 1 181 ? 6.425 10.854 13.635 1.00 96.31 181 GLU A O 1
ATOM 1441 N N . GLU A 1 182 ? 8.324 11.572 12.673 1.00 97.50 182 GLU A N 1
ATOM 1442 C CA . GLU A 1 182 ? 7.721 12.639 11.870 1.00 97.50 182 GLU A CA 1
ATOM 1443 C C . GLU A 1 182 ? 6.732 12.117 10.817 1.00 97.50 182 GLU A C 1
ATOM 1445 O O . GLU A 1 182 ? 5.871 12.870 10.363 1.00 97.50 182 GLU A O 1
ATOM 1450 N N . LEU A 1 183 ? 6.837 10.840 10.437 1.00 97.69 183 LEU A N 1
ATOM 1451 C CA . LEU A 1 183 ? 5.868 10.152 9.585 1.00 97.69 183 LEU A CA 1
ATOM 1452 C C . LEU A 1 183 ? 4.796 9.464 10.435 1.00 97.69 183 LEU A C 1
ATOM 1454 O O . LEU A 1 183 ? 3.600 9.653 10.204 1.00 97.69 183 LEU A O 1
ATOM 1458 N N . ARG A 1 184 ? 5.219 8.675 11.426 1.00 97.56 184 ARG A N 1
ATOM 1459 C CA . ARG A 1 184 ? 4.340 7.830 12.238 1.00 97.56 184 ARG A CA 1
ATOM 1460 C C . ARG A 1 184 ? 3.269 8.640 12.963 1.00 97.56 184 ARG A C 1
ATOM 1462 O O . ARG A 1 184 ? 2.093 8.292 12.893 1.00 97.56 184 ARG A O 1
ATOM 1469 N N . THR A 1 185 ? 3.647 9.714 13.652 1.00 97.81 185 THR A N 1
ATOM 1470 C CA . THR A 1 185 ? 2.712 10.469 14.501 1.00 97.81 185 THR A CA 1
ATOM 1471 C C . THR A 1 185 ? 1.565 11.089 13.685 1.00 97.81 185 THR A C 1
ATOM 1473 O O . THR A 1 185 ? 0.404 10.817 14.005 1.00 97.81 185 THR A O 1
ATOM 1476 N N . PRO A 1 186 ? 1.820 11.821 12.577 1.00 98.31 186 PRO A N 1
ATOM 1477 C CA . PRO A 1 186 ? 0.734 12.340 11.745 1.00 98.31 186 PRO A CA 1
ATOM 1478 C C . PRO A 1 186 ? -0.114 11.250 11.077 1.00 98.31 186 PRO A C 1
ATOM 1480 O O . PRO A 1 186 ? -1.325 11.425 10.942 1.00 98.31 186 PRO A O 1
ATOM 1483 N N . VAL A 1 187 ? 0.485 10.121 10.676 1.00 98.50 187 VAL A N 1
ATOM 1484 C CA . VAL A 1 187 ? -0.255 8.969 10.130 1.00 98.50 187 VAL A CA 1
ATOM 1485 C C . VAL A 1 187 ? -1.243 8.430 11.158 1.00 98.50 187 VAL A C 1
ATOM 1487 O O . VAL A 1 187 ? -2.408 8.201 10.817 1.00 98.50 187 VAL A O 1
ATOM 1490 N N . LEU A 1 188 ? -0.806 8.215 12.401 1.00 98.50 188 LEU A N 1
ATOM 1491 C CA . LEU A 1 188 ? -1.669 7.720 13.472 1.00 98.50 188 LEU A CA 1
ATOM 1492 C C . LEU A 1 188 ? -2.832 8.691 13.693 1.00 98.50 188 LEU A C 1
ATOM 1494 O O . LEU A 1 188 ? -3.998 8.301 13.594 1.00 98.50 188 LEU A O 1
ATOM 1498 N N . ASP A 1 189 ? -2.552 9.981 13.852 1.00 97.88 189 ASP A N 1
ATOM 1499 C CA . ASP A 1 189 ? -3.602 10.987 14.030 1.00 97.88 189 ASP A CA 1
ATOM 1500 C C . ASP A 1 189 ? -4.587 11.033 12.853 1.00 97.88 189 ASP A C 1
ATOM 1502 O O . ASP A 1 189 ? -5.808 11.053 13.054 1.00 97.88 189 ASP A O 1
ATOM 1506 N N . ALA A 1 190 ? -4.084 10.949 11.620 1.00 97.75 190 ALA A N 1
ATOM 1507 C CA . ALA A 1 190 ? -4.896 10.885 10.407 1.00 97.75 190 ALA A CA 1
ATOM 1508 C C . ALA A 1 190 ? -5.722 9.589 10.289 1.00 97.75 190 ALA A C 1
ATOM 1510 O O . ALA A 1 190 ? -6.722 9.570 9.558 1.00 97.75 190 ALA A O 1
ATOM 1511 N N . SER A 1 191 ? -5.325 8.524 10.990 1.00 98.50 191 SER A N 1
ATOM 1512 C CA . SER A 1 191 ? -5.970 7.209 10.970 1.00 98.50 191 SER A CA 1
ATOM 1513 C C . SER A 1 191 ? -7.131 7.089 11.954 1.00 98.50 191 SER A C 1
ATOM 1515 O O . SER A 1 191 ? -8.082 6.369 11.659 1.00 98.50 191 SER A O 1
ATOM 1517 N N . ARG A 1 192 ? -7.116 7.812 13.086 1.00 97.44 192 ARG A N 1
ATOM 1518 C CA . ARG A 1 192 ? -8.111 7.681 14.179 1.00 97.44 192 ARG A CA 1
ATOM 1519 C C . ARG A 1 192 ? -9.558 7.686 13.684 1.00 97.44 192 ARG A C 1
ATOM 1521 O O . ARG A 1 192 ? -10.338 6.776 13.963 1.00 97.44 192 ARG A O 1
ATOM 1528 N N . LYS A 1 193 ? -9.928 8.718 12.918 1.00 96.94 193 LYS A N 1
ATOM 1529 C CA . LYS A 1 193 ? -11.295 8.871 12.396 1.00 96.94 193 LYS A CA 1
ATOM 1530 C C . LYS A 1 193 ? -11.636 7.788 11.372 1.00 96.94 193 LYS A C 1
ATOM 1532 O O . LYS A 1 193 ? -12.754 7.279 11.385 1.00 96.94 193 LYS A O 1
ATOM 1537 N N . THR A 1 194 ? -10.684 7.449 10.507 1.00 97.81 194 THR A N 1
ATOM 1538 C CA . THR A 1 194 ? -10.860 6.456 9.442 1.00 97.81 194 THR A CA 1
ATOM 1539 C C . THR A 1 194 ? -11.052 5.059 10.029 1.00 97.81 194 THR A C 1
ATOM 1541 O O . THR A 1 194 ? -11.985 4.364 9.632 1.00 97.81 194 THR A O 1
ATOM 1544 N N . LEU A 1 195 ? -10.264 4.677 11.040 1.00 97.81 195 LEU A N 1
ATOM 1545 C CA . LEU A 1 195 ? -10.426 3.409 11.753 1.00 97.81 195 LEU A CA 1
ATOM 1546 C C . LEU A 1 195 ? -11.785 3.331 12.450 1.00 97.81 195 LEU A C 1
ATOM 1548 O O . LEU A 1 195 ? -12.503 2.351 12.279 1.00 97.81 195 LEU A O 1
ATOM 1552 N N . LEU A 1 196 ? -12.189 4.382 13.171 1.00 96.44 196 LEU A N 1
ATOM 1553 C CA . LEU A 1 196 ? -13.501 4.424 13.821 1.00 96.44 196 LEU A CA 1
ATOM 1554 C C . LEU A 1 196 ? -14.648 4.237 12.815 1.00 96.44 196 LEU A C 1
ATOM 1556 O O . LEU A 1 196 ? -15.599 3.501 13.077 1.00 96.44 196 LEU A O 1
ATOM 1560 N N . GLN A 1 197 ? -14.575 4.906 11.663 1.00 95.75 197 GLN A N 1
ATOM 1561 C CA . GLN A 1 197 ? -15.557 4.739 10.589 1.00 95.75 197 GLN A CA 1
ATOM 1562 C C . GLN A 1 197 ? -15.545 3.314 10.031 1.00 95.75 197 GLN A C 1
ATOM 1564 O O . GLN A 1 197 ? -16.605 2.749 9.793 1.00 95.75 197 GLN A O 1
ATOM 1569 N N . THR A 1 198 ? -14.366 2.726 9.886 1.00 95.44 198 THR A N 1
ATOM 1570 C CA . THR A 1 198 ? -14.171 1.366 9.374 1.00 95.44 198 THR A CA 1
ATOM 1571 C C . THR A 1 198 ? -14.770 0.315 10.298 1.00 95.44 198 THR A C 1
ATOM 1573 O O . THR A 1 198 ? -15.501 -0.551 9.830 1.00 95.44 198 THR A O 1
ATOM 1576 N N . LEU A 1 199 ? -14.570 0.437 11.613 1.00 94.12 199 LEU A N 1
ATOM 1577 C CA . LEU A 1 199 ? -15.214 -0.441 12.594 1.00 94.12 199 LEU A CA 1
ATOM 1578 C C . LEU A 1 199 ? -16.741 -0.327 12.522 1.00 94.12 199 LEU A C 1
ATOM 1580 O O . LEU A 1 199 ? -17.434 -1.336 12.458 1.00 94.12 199 LEU A O 1
ATOM 1584 N N . ARG A 1 200 ? -17.282 0.894 12.439 1.00 92.44 200 ARG A N 1
ATOM 1585 C CA . ARG A 1 200 ? -18.733 1.094 12.273 1.00 92.44 200 ARG A CA 1
ATOM 1586 C C . ARG A 1 200 ? -19.273 0.457 10.997 1.00 92.44 200 ARG A C 1
ATOM 1588 O O . ARG A 1 200 ? -20.387 -0.049 11.001 1.00 92.44 200 ARG A O 1
ATOM 1595 N N . ILE A 1 201 ? -18.507 0.502 9.910 1.00 92.00 201 ILE A N 1
ATOM 1596 C CA . ILE A 1 201 ? -18.856 -0.163 8.653 1.00 92.00 201 ILE A CA 1
ATOM 1597 C C . ILE A 1 201 ? -18.840 -1.684 8.870 1.00 92.00 201 ILE A C 1
ATOM 1599 O O . ILE A 1 201 ? -19.836 -2.340 8.585 1.00 92.00 201 ILE A O 1
ATOM 1603 N N . LEU A 1 202 ? -17.789 -2.254 9.462 1.00 91.69 202 LEU A N 1
ATOM 160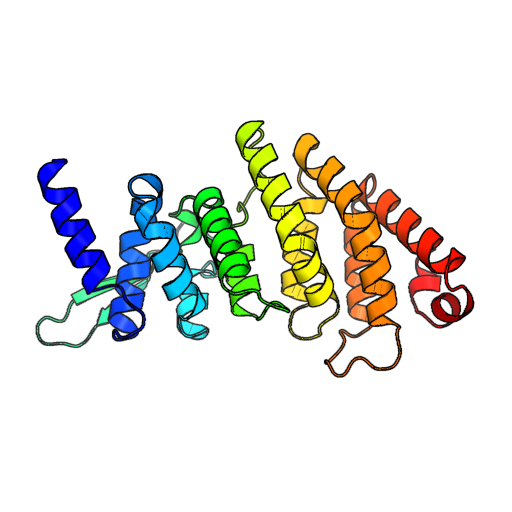4 C CA . LEU A 1 202 ? -17.715 -3.695 9.730 1.00 91.69 202 LEU A CA 1
ATOM 1605 C C . LEU A 1 202 ? -18.919 -4.219 10.523 1.00 91.69 202 LEU A C 1
ATOM 1607 O O . LEU A 1 202 ? -19.459 -5.267 10.172 1.00 91.69 202 LEU A O 1
ATOM 1611 N N . TYR A 1 203 ? -19.377 -3.494 11.542 1.00 89.75 203 TYR A N 1
ATOM 1612 C CA . TYR A 1 203 ? -20.497 -3.930 12.384 1.00 89.75 203 TYR A CA 1
ATOM 1613 C C . TYR A 1 203 ? -21.872 -3.443 11.913 1.00 89.75 203 TYR A C 1
ATOM 1615 O O . TYR A 1 203 ? -22.878 -3.819 12.508 1.00 89.75 203 TYR A O 1
ATOM 1623 N N . SER A 1 204 ? -21.960 -2.653 10.838 1.00 87.06 204 SER A N 1
ATOM 1624 C CA . SER A 1 204 ? -23.260 -2.248 10.302 1.00 87.06 204 SER A CA 1
ATOM 1625 C C . SER A 1 204 ? -23.945 -3.396 9.558 1.00 87.06 204 SER A C 1
ATOM 1627 O O . SER A 1 204 ? -23.325 -4.181 8.825 1.00 87.06 204 SER A O 1
ATOM 1629 N N . GLU A 1 205 ? -25.258 -3.494 9.741 1.00 73.94 205 GLU A N 1
ATOM 1630 C CA . GLU A 1 205 ? -26.107 -4.391 8.966 1.00 73.94 205 GLU A CA 1
ATOM 1631 C C . GLU A 1 205 ? -26.256 -3.845 7.531 1.00 73.94 205 GLU A C 1
ATOM 1633 O O . GLU A 1 205 ? -26.515 -2.657 7.338 1.00 73.94 205 GLU A O 1
ATOM 1638 N N . GLY A 1 206 ? -26.100 -4.701 6.512 1.00 67.56 206 GLY A N 1
ATOM 1639 C CA . GLY A 1 206 ? -26.397 -4.341 5.114 1.00 67.56 206 GLY A CA 1
ATOM 1640 C C . GLY A 1 206 ? -25.206 -4.134 4.170 1.00 67.56 206 GLY A C 1
ATOM 1641 O O . GLY A 1 206 ? -25.394 -3.616 3.073 1.00 67.56 206 GLY A O 1
ATOM 1642 N N . ILE A 1 207 ? -23.993 -4.548 4.543 1.00 71.12 207 ILE A N 1
ATOM 1643 C CA . ILE A 1 207 ? -22.873 -4.603 3.590 1.00 71.12 207 ILE A CA 1
ATOM 1644 C C . ILE A 1 207 ? -22.950 -5.906 2.799 1.00 71.12 207 ILE A C 1
ATOM 1646 O O . ILE A 1 207 ? -22.922 -6.985 3.380 1.00 71.12 207 ILE A O 1
ATOM 1650 N N . GLU A 1 208 ? -23.028 -5.792 1.473 1.00 65.38 208 GLU A N 1
ATOM 1651 C CA . GLU A 1 208 ? -23.137 -6.933 0.551 1.00 65.38 208 GLU A CA 1
ATOM 1652 C C . GLU A 1 208 ? -21.811 -7.694 0.337 1.00 65.38 208 GLU A C 1
ATOM 1654 O O . GLU A 1 208 ? -21.813 -8.782 -0.234 1.00 65.38 208 GLU A O 1
ATOM 1659 N N . ARG A 1 209 ? -20.673 -7.132 0.766 1.00 73.50 209 ARG A N 1
ATOM 1660 C CA . ARG A 1 209 ? -19.327 -7.710 0.584 1.00 73.50 209 ARG A CA 1
ATOM 1661 C C . ARG A 1 209 ? -18.964 -8.709 1.682 1.00 73.50 209 ARG A C 1
ATOM 1663 O O . ARG A 1 209 ? -19.425 -8.564 2.814 1.00 73.50 209 ARG A O 1
ATOM 1670 N N . SER A 1 210 ? -18.097 -9.675 1.351 1.00 87.25 210 SER A N 1
ATOM 1671 C CA . SER A 1 210 ? -17.562 -10.617 2.341 1.00 87.25 210 SER A CA 1
ATOM 1672 C C . SER A 1 210 ? -16.710 -9.869 3.360 1.00 87.25 210 SER A C 1
ATOM 1674 O O . SER A 1 210 ? -15.711 -9.236 3.011 1.00 87.25 210 SER A O 1
ATOM 1676 N N . LYS A 1 211 ? -17.147 -9.905 4.617 1.00 91.88 211 LYS A N 1
ATOM 1677 C CA . LYS A 1 211 ? -16.452 -9.264 5.730 1.00 91.88 211 LYS A CA 1
ATOM 1678 C C . LYS A 1 211 ? -15.396 -10.212 6.268 1.00 91.88 211 LYS A C 1
ATOM 1680 O O . LYS A 1 211 ? -15.656 -11.407 6.403 1.00 91.88 211 LYS A O 1
ATOM 1685 N N . VAL A 1 212 ? -14.250 -9.662 6.646 1.00 94.62 212 VAL A N 1
ATOM 1686 C CA . VAL A 1 212 ? -13.265 -10.408 7.428 1.00 94.62 212 VAL A CA 1
ATOM 1687 C C . VAL A 1 212 ? -13.912 -10.933 8.714 1.00 94.62 212 VAL A C 1
ATOM 1689 O O . VAL A 1 212 ? -14.747 -10.259 9.329 1.00 94.62 212 VAL A O 1
ATOM 1692 N N . ALA A 1 213 ? -13.535 -12.143 9.127 1.00 93.62 213 ALA A N 1
ATOM 1693 C CA . ALA A 1 213 ? -13.948 -12.670 10.418 1.00 93.62 213 ALA A CA 1
ATOM 1694 C C . ALA A 1 213 ? -13.468 -11.736 11.538 1.00 93.62 213 ALA A C 1
ATOM 1696 O O . ALA A 1 213 ? -12.307 -11.330 11.572 1.00 93.62 213 ALA A O 1
ATOM 1697 N N . GLU A 1 214 ? -14.353 -11.423 12.482 1.00 92.94 214 GLU A N 1
ATOM 1698 C CA . GLU A 1 214 ? -14.041 -10.493 13.569 1.00 92.94 214 GLU A CA 1
ATOM 1699 C C . GLU A 1 214 ? -12.795 -10.910 14.360 1.00 92.94 214 GLU A C 1
ATOM 1701 O O . GLU A 1 214 ? -11.9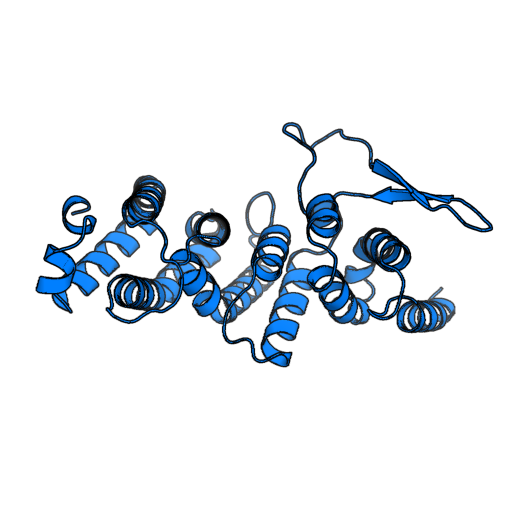75 -10.062 14.692 1.00 92.94 214 GLU A O 1
ATOM 1706 N N . SER A 1 215 ? -12.618 -12.210 14.611 1.00 94.25 215 SER A N 1
ATOM 1707 C CA . SER A 1 215 ? -11.447 -12.734 15.318 1.00 94.25 215 SER A CA 1
ATOM 1708 C C . SER A 1 215 ? -10.128 -12.376 14.634 1.00 94.25 215 SER A C 1
ATOM 1710 O O . SER A 1 215 ? -9.167 -12.081 15.328 1.00 94.25 215 SER A O 1
ATOM 1712 N N . VAL A 1 216 ? -10.099 -12.359 13.299 1.00 96.00 216 VAL A N 1
ATOM 1713 C CA . VAL A 1 216 ? -8.901 -12.033 12.510 1.00 96.00 216 VAL A CA 1
ATOM 1714 C C . VAL A 1 216 ? -8.581 -10.541 12.621 1.00 96.00 216 VAL A C 1
ATOM 1716 O O . VAL A 1 216 ? -7.439 -10.164 12.859 1.00 96.00 216 VAL A O 1
ATOM 1719 N N . LEU A 1 217 ? -9.598 -9.671 12.550 1.00 96.06 217 LEU A N 1
ATOM 1720 C CA . LEU A 1 217 ? -9.386 -8.240 12.784 1.00 96.06 217 LEU A CA 1
ATOM 1721 C C . LEU A 1 217 ? -8.932 -7.955 14.221 1.00 96.06 217 LEU A C 1
ATOM 1723 O O . LEU A 1 217 ? -8.074 -7.102 14.436 1.00 96.06 217 LEU A O 1
ATOM 1727 N N . VAL A 1 218 ? -9.530 -8.630 15.205 1.00 95.12 218 VAL A N 1
ATOM 1728 C CA . VAL A 1 218 ? -9.151 -8.488 16.616 1.00 95.12 218 VAL A CA 1
ATOM 1729 C C . VAL A 1 218 ? -7.706 -8.926 16.826 1.00 95.12 218 VAL A C 1
ATOM 1731 O O . VAL A 1 218 ? -6.974 -8.197 17.485 1.00 95.12 218 VAL A O 1
ATOM 1734 N N . GLU A 1 219 ? -7.290 -10.049 16.240 1.00 95.81 219 GLU A N 1
ATOM 1735 C CA . GLU A 1 219 ? -5.905 -10.535 16.273 1.00 95.81 219 GLU A CA 1
ATOM 1736 C C . GLU A 1 219 ? -4.939 -9.482 15.714 1.00 95.81 219 GLU A C 1
ATOM 1738 O O . GLU A 1 219 ? -4.040 -9.047 16.427 1.00 95.81 219 GLU A O 1
ATOM 1743 N N . PHE A 1 220 ? -5.210 -8.941 14.523 1.00 97.38 220 PHE A N 1
ATOM 1744 C CA . PHE A 1 220 ? -4.410 -7.853 13.949 1.00 97.38 220 PHE A CA 1
ATOM 1745 C C . PHE A 1 220 ? -4.299 -6.628 14.873 1.00 97.38 220 PHE A C 1
ATOM 1747 O O . PHE A 1 220 ? -3.216 -6.067 15.059 1.00 97.38 220 PHE A O 1
ATOM 1754 N N . LEU A 1 221 ? -5.420 -6.186 15.453 1.00 97.19 221 LEU A N 1
ATOM 1755 C CA . LEU A 1 221 ? -5.416 -5.049 16.372 1.00 97.19 221 LEU A CA 1
ATOM 1756 C C . LEU A 1 221 ? -4.626 -5.364 17.648 1.00 97.19 221 LEU A C 1
ATOM 1758 O O . LEU A 1 221 ? -3.927 -4.481 18.135 1.00 97.19 221 LEU A O 1
ATOM 1762 N N . GLN A 1 222 ? -4.723 -6.585 18.183 1.00 96.38 222 GLN A N 1
ATOM 1763 C CA . GLN A 1 222 ? -3.982 -7.025 19.372 1.00 96.38 222 GLN A CA 1
ATOM 1764 C C . GLN A 1 222 ? -2.480 -7.067 19.102 1.00 96.38 222 GLN A C 1
ATOM 1766 O O . GLN A 1 222 ? -1.710 -6.541 19.906 1.00 96.38 222 GLN A O 1
ATOM 1771 N N . ASP A 1 223 ? -2.078 -7.622 17.961 1.00 96.69 223 ASP A N 1
ATOM 1772 C CA . ASP A 1 223 ? -0.680 -7.699 17.545 1.00 96.69 223 ASP A CA 1
ATOM 1773 C C . ASP A 1 223 ? -0.069 -6.300 17.466 1.00 96.69 223 ASP A C 1
ATOM 1775 O O . ASP A 1 223 ? 0.929 -6.011 18.124 1.00 96.69 223 ASP A O 1
ATOM 1779 N N . ILE A 1 224 ? -0.725 -5.383 16.753 1.00 96.75 224 ILE A N 1
ATOM 1780 C CA . ILE A 1 224 ? -0.256 -4.001 16.634 1.00 96.75 224 ILE A CA 1
ATOM 1781 C C . ILE A 1 224 ? -0.320 -3.243 17.968 1.00 96.75 224 ILE A C 1
ATOM 1783 O O . ILE A 1 224 ? 0.543 -2.410 18.244 1.00 96.75 224 ILE A O 1
ATOM 1787 N N . HIS A 1 225 ? -1.328 -3.488 18.807 1.00 96.94 225 HIS A N 1
ATOM 1788 C CA . HIS A 1 225 ? -1.417 -2.872 20.137 1.00 96.94 225 HIS A CA 1
ATOM 1789 C C . HIS A 1 225 ? -0.251 -3.297 21.032 1.00 96.94 225 HIS A C 1
ATOM 1791 O O . HIS A 1 225 ? 0.274 -2.472 21.782 1.00 96.94 225 HIS A O 1
ATOM 1797 N N . SER A 1 226 ? 0.204 -4.547 20.903 1.00 96.75 226 SER A N 1
ATOM 1798 C CA . SER A 1 226 ? 1.304 -5.103 21.695 1.00 96.75 226 SER A CA 1
ATOM 1799 C C . SER A 1 226 ? 2.663 -4.435 21.439 1.00 96.75 226 SER A C 1
ATOM 1801 O O . SER A 1 226 ? 3.532 -4.475 22.312 1.00 96.75 226 SER A O 1
ATOM 1803 N N . GLU A 1 227 ? 2.814 -3.730 20.312 1.00 96.75 227 GLU A N 1
ATOM 1804 C CA . GLU A 1 227 ? 3.980 -2.886 20.004 1.00 96.75 227 GLU A CA 1
ATOM 1805 C C . GLU A 1 227 ? 4.074 -1.645 20.920 1.00 96.75 227 GLU A C 1
ATOM 1807 O O . GLU A 1 227 ? 5.127 -1.013 21.028 1.00 96.75 227 GLU A O 1
ATOM 1812 N N . GLY A 1 228 ? 2.992 -1.309 21.632 1.00 96.12 228 GLY A N 1
ATOM 1813 C CA . GLY A 1 228 ? 2.946 -0.267 22.655 1.00 96.12 228 GLY A CA 1
ATOM 1814 C C . GLY A 1 228 ? 2.673 1.151 22.129 1.00 96.12 228 GLY A C 1
ATOM 1815 O O . GLY A 1 228 ? 2.229 1.351 20.990 1.00 96.12 228 GLY A O 1
ATOM 1816 N N . PRO A 1 229 ? 2.882 2.181 22.972 1.00 95.94 229 PRO A N 1
ATOM 1817 C CA . PRO A 1 229 ? 2.649 3.569 22.588 1.00 95.94 229 PRO A CA 1
ATOM 1818 C C . PRO A 1 229 ? 3.589 4.028 21.460 1.00 95.94 229 PRO A C 1
ATOM 1820 O O . PRO A 1 229 ? 4.763 3.651 21.444 1.00 95.94 229 PRO A O 1
ATOM 1823 N N . PRO A 1 230 ? 3.126 4.891 20.536 1.00 96.88 230 PRO A N 1
ATOM 1824 C CA . PRO A 1 230 ? 1.830 5.589 20.535 1.00 96.88 230 PRO A CA 1
ATOM 1825 C C . PRO A 1 230 ? 0.672 4.801 19.894 1.00 96.88 230 PRO A C 1
ATOM 1827 O O . PRO A 1 230 ? -0.454 5.294 19.833 1.00 96.88 230 PRO A O 1
ATOM 1830 N N . VAL A 1 231 ? 0.921 3.597 19.378 1.00 97.31 231 VAL A N 1
ATOM 1831 C CA . VAL A 1 231 ? -0.081 2.859 18.597 1.00 97.31 231 VAL A CA 1
ATOM 1832 C C . VAL A 1 231 ? -1.164 2.260 19.489 1.00 97.31 231 VAL A C 1
ATOM 1834 O O . VAL A 1 231 ? -2.350 2.378 19.174 1.00 97.31 231 VAL A O 1
ATOM 1837 N N . SER A 1 232 ? -0.775 1.704 20.639 1.00 96.94 232 SER A N 1
ATOM 1838 C CA . SER A 1 232 ? -1.723 1.211 21.643 1.00 96.94 232 SER A CA 1
ATOM 1839 C C . SER A 1 232 ? -2.702 2.306 22.087 1.00 96.94 232 SER A C 1
ATOM 1841 O O . SER A 1 232 ? -3.905 2.074 22.143 1.00 96.94 232 SER A O 1
ATOM 1843 N N . GLU A 1 233 ? -2.207 3.534 22.292 1.00 97.25 233 GLU A N 1
ATOM 1844 C CA . GLU A 1 233 ? -3.021 4.694 22.687 1.00 97.25 233 GLU A CA 1
ATOM 1845 C C . GLU A 1 233 ? -4.049 5.068 21.612 1.00 97.25 233 GLU A C 1
ATOM 1847 O O . GLU A 1 233 ? -5.198 5.381 21.923 1.00 97.25 233 GLU A O 1
ATOM 1852 N N . LEU A 1 234 ? -3.668 5.004 20.330 1.00 97.56 234 LEU A N 1
ATOM 1853 C CA . LEU A 1 234 ? -4.602 5.230 19.230 1.00 97.56 234 LEU A CA 1
ATOM 1854 C C . LEU A 1 234 ? -5.733 4.202 19.227 1.00 97.56 234 LEU A C 1
ATOM 1856 O O . LEU A 1 234 ? -6.894 4.576 19.036 1.00 97.56 234 LEU A O 1
ATOM 1860 N N . ILE A 1 235 ? -5.398 2.923 19.395 1.00 97.44 235 ILE A N 1
ATOM 1861 C CA . ILE A 1 235 ? -6.382 1.840 19.388 1.00 97.44 235 ILE A CA 1
ATOM 1862 C C . ILE A 1 235 ? -7.328 2.011 20.577 1.00 97.44 235 ILE A C 1
ATOM 1864 O O . ILE A 1 235 ? -8.544 2.042 20.374 1.00 97.44 235 ILE A O 1
ATOM 1868 N N . ASP A 1 236 ? -6.791 2.232 21.779 1.00 96.69 236 ASP A N 1
ATOM 1869 C CA . ASP A 1 236 ? -7.577 2.483 22.989 1.00 96.69 236 ASP A CA 1
ATOM 1870 C C . ASP A 1 236 ? -8.543 3.659 22.782 1.00 96.69 236 ASP A C 1
ATOM 1872 O O . ASP A 1 236 ? -9.748 3.537 23.022 1.00 96.69 236 ASP A O 1
ATOM 1876 N N . ASP A 1 237 ? -8.052 4.781 22.251 1.00 96.81 237 ASP A N 1
ATOM 1877 C CA . ASP A 1 237 ? -8.870 5.959 21.966 1.00 96.81 237 ASP A CA 1
ATOM 1878 C C . ASP A 1 237 ? -9.996 5.656 20.972 1.00 96.81 237 ASP A C 1
ATOM 1880 O O . ASP A 1 237 ? -11.142 6.077 21.175 1.00 96.81 237 ASP A O 1
ATOM 1884 N N . VAL A 1 238 ? -9.708 4.922 19.894 1.00 97.25 238 VAL A N 1
ATOM 1885 C CA . VAL A 1 238 ? -10.713 4.559 18.886 1.00 97.25 238 VAL A CA 1
ATOM 1886 C C . VAL A 1 238 ? -11.770 3.624 19.464 1.00 97.25 238 VAL A C 1
ATOM 1888 O O . VAL A 1 238 ? -12.961 3.857 19.237 1.00 97.25 238 VAL A O 1
ATOM 1891 N N . LEU A 1 239 ? -11.380 2.623 20.252 1.00 96.31 239 LEU A N 1
ATOM 1892 C CA . LEU A 1 239 ? -12.323 1.708 20.894 1.00 96.31 239 LEU A CA 1
ATOM 1893 C C . LEU A 1 239 ? -13.198 2.434 21.922 1.00 96.31 239 LEU A C 1
ATOM 1895 O O . LEU A 1 239 ? -14.415 2.235 21.949 1.00 96.31 239 LEU A O 1
ATOM 1899 N N . GLN A 1 240 ? -12.628 3.355 22.703 1.00 95.75 240 GLN A N 1
ATOM 1900 C CA . GLN A 1 240 ? -13.398 4.204 23.615 1.00 95.75 240 GLN A CA 1
ATOM 1901 C C . GLN A 1 240 ? -14.363 5.127 22.863 1.00 95.75 240 GLN A C 1
ATOM 1903 O O . GLN A 1 240 ? -15.502 5.317 23.299 1.00 95.75 240 GLN A O 1
ATOM 1908 N N . MET A 1 241 ? -13.947 5.701 21.730 1.00 95.31 241 MET A N 1
ATOM 1909 C CA . MET A 1 241 ? -14.832 6.495 20.872 1.00 95.31 241 MET A CA 1
ATOM 1910 C C . MET A 1 241 ? -15.965 5.648 20.291 1.00 95.31 241 MET A C 1
ATOM 1912 O O . MET A 1 241 ? -17.109 6.109 20.272 1.00 95.31 241 MET A O 1
ATOM 1916 N N . TYR A 1 242 ? -15.678 4.417 19.862 1.00 94.69 242 TYR A N 1
ATOM 1917 C CA . TYR A 1 242 ? -16.685 3.511 19.322 1.00 94.69 242 TYR A CA 1
ATOM 1918 C C . TYR A 1 242 ? -17.715 3.142 20.392 1.00 94.69 242 TYR A C 1
ATOM 1920 O O . TYR A 1 242 ? -18.896 3.450 20.213 1.00 94.69 242 TYR A O 1
ATOM 1928 N N . LYS A 1 243 ? -17.254 2.662 21.555 1.00 94.88 243 LYS A N 1
ATOM 1929 C CA . LYS A 1 243 ? -18.079 2.345 22.731 1.00 94.88 243 LYS A CA 1
ATOM 1930 C C . LYS A 1 243 ? -1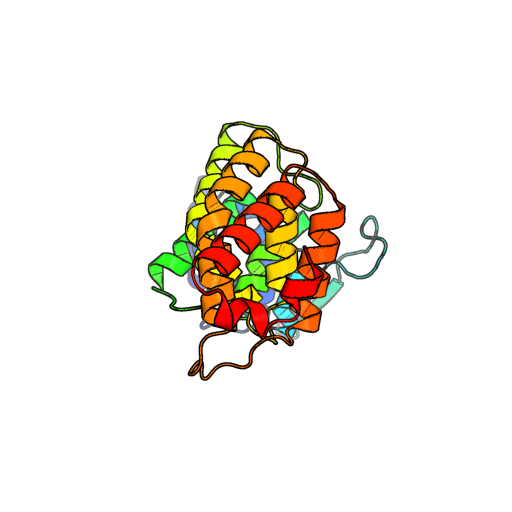8.969 3.504 23.174 1.00 94.88 243 LYS A C 1
ATOM 1932 O O . LYS A 1 243 ? -20.121 3.291 23.530 1.00 94.88 243 LYS A O 1
ATOM 1937 N N . LYS A 1 244 ? -18.455 4.739 23.174 1.00 93.81 244 LYS A N 1
ATOM 1938 C CA . LYS A 1 244 ? -19.247 5.930 23.533 1.00 93.81 244 LYS A CA 1
ATOM 1939 C C . LYS A 1 244 ? -20.313 6.264 22.493 1.00 93.81 244 LYS A C 1
ATOM 1941 O O . LYS A 1 244 ? -21.351 6.809 22.852 1.00 93.81 244 LYS A O 1
ATOM 1946 N N . SER A 1 245 ? -20.033 6.006 21.219 1.00 92.50 245 SER A N 1
ATOM 1947 C CA . SER A 1 245 ? -20.929 6.368 20.121 1.00 92.50 245 SER A CA 1
ATOM 1948 C C . SER A 1 245 ? -22.015 5.340 19.825 1.00 92.50 245 SER A C 1
ATOM 1950 O O . SER A 1 245 ? -23.082 5.733 19.364 1.00 92.50 245 SER A O 1
ATOM 1952 N N . ASP A 1 246 ? -21.742 4.063 20.085 1.00 90.25 246 ASP A N 1
ATOM 1953 C CA . ASP A 1 246 ? -22.670 2.950 19.888 1.00 90.25 246 ASP A CA 1
ATOM 1954 C C . ASP A 1 246 ? -22.431 1.872 20.964 1.00 90.25 246 ASP A C 1
ATOM 1956 O O . ASP A 1 246 ? -21.729 0.886 20.722 1.00 90.25 246 ASP A O 1
ATOM 1960 N N . PRO A 1 247 ? -22.932 2.084 22.196 1.00 90.69 247 PRO A N 1
ATOM 1961 C CA . PRO A 1 247 ? -22.667 1.182 23.314 1.00 90.69 247 PRO A CA 1
ATOM 1962 C C . PRO A 1 247 ? -23.226 -0.228 23.104 1.00 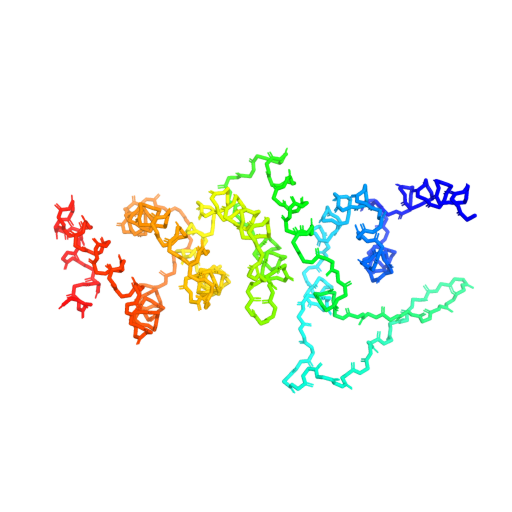90.69 247 PRO A C 1
ATOM 1964 O O . PRO A 1 247 ? -22.573 -1.200 23.481 1.00 90.69 247 PRO A O 1
ATOM 1967 N N . ASP A 1 248 ? -24.418 -0.330 22.512 1.00 88.31 248 ASP A N 1
ATOM 1968 C CA . ASP A 1 248 ? -25.112 -1.600 22.299 1.00 88.31 248 ASP A CA 1
ATOM 1969 C C . ASP A 1 248 ? -24.445 -2.396 21.174 1.00 88.31 248 ASP A C 1
ATOM 1971 O O . ASP A 1 248 ? -24.167 -3.586 21.348 1.00 88.31 248 ASP A O 1
ATOM 1975 N N . GLY A 1 249 ? -24.101 -1.727 20.064 1.00 86.00 249 GLY A N 1
ATOM 1976 C CA . GLY A 1 249 ? -23.302 -2.318 18.995 1.00 86.00 249 GLY A CA 1
ATOM 1977 C C . GLY A 1 249 ? -21.966 -2.816 19.532 1.00 86.00 249 GLY A C 1
ATOM 1978 O O . GLY A 1 249 ? -21.654 -3.994 19.383 1.00 86.00 249 GLY A O 1
ATOM 1979 N N . PHE A 1 250 ? -21.227 -1.978 20.267 1.00 89.50 250 PHE A N 1
ATOM 1980 C CA . PHE A 1 250 ? -19.953 -2.359 20.884 1.00 89.50 250 PHE A CA 1
ATOM 1981 C C . PHE A 1 250 ? -20.081 -3.578 21.808 1.00 89.50 250 PHE A C 1
ATOM 1983 O O . PHE A 1 250 ? -19.267 -4.492 21.715 1.00 89.50 250 PHE A O 1
ATOM 1990 N N . ALA A 1 251 ? -21.107 -3.631 22.664 1.00 90.12 251 ALA A N 1
ATOM 1991 C CA . ALA A 1 251 ? -21.320 -4.731 23.608 1.00 90.12 251 ALA A CA 1
ATOM 1992 C C . ALA A 1 251 ? -21.560 -6.095 22.936 1.00 90.12 251 ALA A C 1
ATOM 1994 O O . ALA A 1 251 ? -21.377 -7.130 23.576 1.00 90.12 251 ALA A O 1
ATOM 1995 N N . SER A 1 252 ? -21.965 -6.096 21.664 1.00 87.50 252 SER A N 1
ATOM 1996 C CA . SER A 1 252 ? -22.177 -7.308 20.868 1.00 87.50 252 SER A CA 1
ATOM 1997 C C . SER A 1 252 ? -20.922 -7.817 20.145 1.00 87.50 252 SER A C 1
ATOM 1999 O O . SER A 1 252 ? -20.962 -8.893 19.553 1.00 87.50 252 SER A O 1
ATOM 2001 N N . THR A 1 253 ? -19.817 -7.067 20.205 1.00 90.38 253 THR A N 1
ATOM 2002 C CA . THR A 1 253 ? -18.545 -7.382 19.531 1.00 90.38 253 THR A CA 1
ATOM 2003 C C . THR A 1 253 ? -17.548 -8.049 20.478 1.00 90.38 253 THR A C 1
ATOM 2005 O O . THR A 1 253 ? -17.572 -7.825 21.686 1.00 90.38 253 THR A O 1
ATOM 2008 N N . ASN A 1 254 ? -16.596 -8.799 19.935 1.00 89.44 254 ASN A N 1
ATOM 2009 C CA . ASN A 1 254 ? -15.416 -9.308 20.631 1.00 89.44 254 ASN A CA 1
ATOM 2010 C C . ASN A 1 254 ? -14.428 -8.197 21.033 1.00 89.44 254 ASN A C 1
ATOM 2012 O O . ASN A 1 254 ? -13.556 -8.433 21.871 1.00 89.44 254 ASN A O 1
ATOM 2016 N N . LEU A 1 255 ? -14.588 -6.966 20.524 1.00 89.62 255 LEU A N 1
ATOM 2017 C CA . LEU A 1 255 ? -13.793 -5.804 20.950 1.00 89.62 255 LEU A CA 1
ATOM 2018 C C . LEU A 1 255 ? -13.990 -5.457 22.434 1.00 89.62 255 LEU A C 1
ATOM 2020 O O . LEU A 1 255 ? -13.148 -4.777 23.018 1.00 89.62 255 LEU A O 1
ATOM 2024 N N . VAL A 1 256 ? -15.059 -5.940 23.075 1.00 86.25 256 VAL A N 1
ATOM 2025 C CA . VAL A 1 256 ? -15.263 -5.783 24.527 1.00 86.25 256 VAL A CA 1
ATOM 2026 C C . VAL A 1 256 ? -14.168 -6.438 25.362 1.00 86.25 256 VAL A C 1
ATOM 2028 O O . VAL A 1 256 ? -13.965 -6.025 26.497 1.00 86.25 256 VAL A O 1
ATOM 2031 N N . HIS A 1 257 ? -13.483 -7.447 24.820 1.00 84.56 257 HIS A N 1
ATOM 2032 C CA . HIS A 1 257 ? -12.401 -8.161 25.498 1.00 84.56 257 HIS A CA 1
ATOM 2033 C C . HIS A 1 257 ? -11.031 -7.503 25.302 1.00 84.56 257 HIS A C 1
ATOM 2035 O O . HIS A 1 257 ? -10.045 -7.972 25.863 1.00 84.56 257 HIS A O 1
ATOM 2041 N N . PHE A 1 258 ? -10.973 -6.444 24.494 1.00 78.06 258 PHE A N 1
ATOM 2042 C CA . PHE A 1 258 ? -9.757 -5.696 24.198 1.00 78.06 258 PHE A CA 1
ATOM 2043 C C . PHE A 1 258 ? -9.417 -4.672 25.298 1.00 78.06 258 PHE A C 1
ATOM 2045 O O . PHE A 1 258 ? -8.252 -4.338 25.487 1.00 78.06 258 PHE A O 1
ATOM 2052 N N . ILE A 1 259 ? -10.438 -4.180 26.014 1.00 63.09 259 ILE A N 1
ATOM 2053 C CA . ILE A 1 259 ? -10.357 -3.180 27.097 1.00 63.09 259 ILE A CA 1
ATOM 2054 C C . ILE A 1 259 ? -10.475 -3.884 28.449 1.00 63.09 259 ILE A C 1
ATOM 2056 O O . ILE A 1 259 ? -9.715 -3.522 29.373 1.00 63.09 259 ILE A O 1
#

pLDDT: mean 90.92, std 10.65, range [41.44, 98.62]

Organism: NCBI:txid1169539

Radius of gyration: 20.82 Å; chains: 1; bounding box: 50×34×62 Å

Sequence (259 aa):
MIEYAEQLLMLVARTFQLSKSKNVLQIGLCCLCRNLDAFPSLADIYITVLLAHPAPMRQRLLMPRGEGAETQAPRLAYVMGAASRLYEEPYLPALWPSLKVAKAFCSQLEARSLTHFELEHLEVLIATLPEDDFAASSEVISDWLDLFDRLKAYIFVALIEEDFHDHAAQIIAKFWLSGVEELRTPVLDASRKTLLQTLRILYSEGIERSKVAESVLVEFLQDIHSEGPPVSELIDDVLQMYKKSDPDGFASTNLVHFI